Protein AF-A0A2E4N4W6-F1 (afdb_monomer_lite)

Secondary structure (DSSP, 8-state):
--SEEEEE-SSSEEEEEETTTTEEEEEEHHHHHHHHHHHHS-HHHHHHHHHTTS-HHHHHHHHHHHHHHHSPP---------PPPPP-SEEEEEEETTEEEEEEE-TTS--HHHHHHTGGGB-S---STTEEEEEEETTEEEEEETTEEEEEEEGGGHHHHHHHHHHHHHHHHHT--GGGEEEEESSEEEEETTEEEEEE-STTSSHHHHHHHHHHTTPEEEESS-EEEETTSEEEP--PPEEEEGGG-GGGTT---TTEEEEEEEETTEEEEEEEETT------EEE--EEEEEEE-TTPPPEEEE--HHHHHHHHHHHSEE--SHHHHHHHHHHHHH-EEEEEEESSHHHHHHHHHH-

Radius of gyration: 22.46 Å; chains: 1; bounding box: 48×57×62 Å

Foldseek 3Di:
DVQKDWDDLDDFWIWIAGQQQLDTDIDGPVVVVLLVCVVPDDPVVSLVVQVVPDPPVVSVVSVVVSVVVNDHDPDPPDPFDQDDADDAPDKWWFDFPHDIEIEGEDPVADPVVVCLQGVVRTDPDYDLQFYWYWYDDPQWIWIDTSSTGDDIDHNVVVVVVSVVSLLVVLCVQQVHDSLQWFWWWFFWWWADPQAIETEDADVLQCRLVLVLLVVVVVIATQDHRTFTQGLQQWTWRDQTFRKDAPVRCQQVPPPDLVQWDWDWDQDPVGIIITTGGNPHDRDTDIGHHQEYEHGGEDAPDDKDKDFDDLVVVVVRGVVSIGGNSDPSSNVSVVVSSNSHTYMYIYDHHSPVVVVVVVVD

Sequence (360 aa):
NKDLIFEKIDNINYLIYIKKSEKILIVSKSNLSIIKNYFSKTKDEFEQFLKKKFKLSETVAILGELSQLAKKEKAKSIKTKSVKTPKFSNNFSFKIENCLYTIFHDDSINMNDIFGQLNHLYTNKKSKDQSFKVFTKNNKIYLCFNEEYVGSWEKNNVHFLKGKIISLIINKYHNVREKKWSAFLHGSIVHKSNKSFLIIGNSGSGKTSLATLLVKNGFKLICDDTAPLNNQGFFGHFPNALSIKKAQTGILENYSLNNFYQFNTKTYKGEITYLYPKKNEIFKKFYYCRHIFRVKYNKNSSFRISKSKKYEVLQELINDSFLVRNNESVKSFIEWVKKGEFYDIIYSNEKDVLDFIKKI

pLDDT: mean 90.98, std 8.49, range [39.28, 98.56]

Structure (mmCIF, N/CA/C/O backbone):
data_AF-A0A2E4N4W6-F1
#
_entry.id   AF-A0A2E4N4W6-F1
#
loop_
_atom_site.group_PDB
_atom_site.id
_atom_site.type_symbol
_atom_site.label_atom_id
_atom_site.label_alt_id
_atom_site.label_comp_id
_atom_site.label_asym_id
_atom_site.label_entity_id
_atom_site.label_seq_id
_atom_site.pdbx_PDB_ins_code
_atom_site.Cartn_x
_atom_site.Cartn_y
_atom_site.Cartn_z
_atom_site.occupancy
_atom_site.B_iso_or_equiv
_atom_site.auth_seq_id
_atom_site.auth_comp_id
_atom_site.auth_asym_id
_atom_site.auth_atom_id
_atom_site.pdbx_PDB_model_num
ATOM 1 N N . ASN A 1 1 ? -23.668 2.330 14.248 1.00 65.62 1 ASN A N 1
ATOM 2 C CA . ASN A 1 1 ? -23.861 3.125 15.485 1.00 65.62 1 ASN A CA 1
ATOM 3 C C . ASN A 1 1 ? -23.270 4.521 15.249 1.00 65.62 1 ASN A C 1
ATOM 5 O O . ASN A 1 1 ? -22.470 4.665 14.324 1.00 65.62 1 ASN A O 1
ATOM 9 N N . LYS A 1 2 ? -23.646 5.547 16.023 1.00 83.81 2 LYS A N 1
ATOM 10 C CA . LYS A 1 2 ? -23.061 6.894 15.934 1.00 83.81 2 LYS A CA 1
ATOM 11 C C . LYS A 1 2 ? -21.539 6.853 16.092 1.00 83.81 2 LYS A C 1
ATOM 13 O O . LYS A 1 2 ? -20.867 7.470 15.274 1.00 83.81 2 LYS A O 1
ATOM 18 N N . ASP A 1 3 ? -21.015 6.005 16.975 1.00 89.69 3 ASP A N 1
ATOM 19 C CA . ASP A 1 3 ? -19.579 5.958 17.316 1.00 89.69 3 ASP A CA 1
ATOM 20 C C . ASP A 1 3 ? -18.770 4.854 16.625 1.00 89.69 3 ASP A C 1
ATOM 22 O O . ASP A 1 3 ? -17.539 4.899 16.608 1.00 89.69 3 ASP A O 1
ATOM 26 N N . LEU A 1 4 ? -19.452 3.871 16.028 1.00 93.81 4 LEU A N 1
ATOM 27 C CA . LEU A 1 4 ? -18.836 2.669 15.462 1.00 93.81 4 LEU A CA 1
ATOM 28 C C . LEU A 1 4 ? -19.326 2.393 14.041 1.00 93.81 4 LEU A C 1
ATOM 30 O O . LEU A 1 4 ? -20.537 2.385 13.780 1.00 93.81 4 LEU A O 1
ATOM 34 N N . ILE A 1 5 ? -18.377 2.073 13.164 1.00 94.44 5 ILE A N 1
ATOM 35 C CA . ILE A 1 5 ? -18.606 1.334 11.919 1.00 94.44 5 ILE A CA 1
ATOM 36 C C . ILE A 1 5 ? -18.071 -0.076 12.161 1.00 94.44 5 ILE A C 1
ATOM 38 O O . ILE A 1 5 ? -16.993 -0.228 12.725 1.00 94.44 5 ILE A O 1
ATOM 42 N N . PHE A 1 6 ? -18.819 -1.109 11.802 1.00 93.25 6 PHE A N 1
ATOM 43 C CA . PHE A 1 6 ? -18.358 -2.485 11.943 1.00 93.25 6 PHE A CA 1
ATOM 44 C C . PHE A 1 6 ? -18.988 -3.353 10.869 1.00 93.25 6 PHE A C 1
ATOM 46 O O . PHE A 1 6 ? -20.124 -3.099 10.478 1.00 93.25 6 PHE A O 1
ATOM 53 N N . GLU A 1 7 ? -18.266 -4.383 10.453 1.00 93.12 7 GLU A N 1
ATOM 54 C CA . GLU A 1 7 ? -18.719 -5.335 9.449 1.00 93.12 7 GLU A CA 1
ATOM 55 C C . GLU A 1 7 ? -18.184 -6.731 9.760 1.00 93.12 7 GLU A C 1
ATOM 57 O O . GLU A 1 7 ? -17.056 -6.888 10.233 1.00 93.12 7 GLU A O 1
ATOM 62 N N . LYS A 1 8 ? -19.002 -7.752 9.498 1.00 92.88 8 LYS A N 1
ATOM 63 C CA . LYS A 1 8 ? -18.591 -9.151 9.619 1.00 92.88 8 LYS A CA 1
ATOM 64 C C . LYS A 1 8 ? -17.617 -9.494 8.487 1.00 92.88 8 LYS A C 1
ATOM 66 O O . LYS A 1 8 ? -17.954 -9.302 7.323 1.00 92.88 8 LYS A O 1
ATOM 71 N N . ILE A 1 9 ? -16.435 -10.015 8.818 1.00 88.75 9 ILE A N 1
ATOM 72 C CA . ILE A 1 9 ? -15.427 -10.413 7.815 1.00 88.75 9 ILE A CA 1
ATOM 73 C C . ILE A 1 9 ? -15.348 -11.929 7.615 1.00 88.75 9 ILE A C 1
ATOM 75 O O . ILE A 1 9 ? -15.011 -12.381 6.524 1.00 88.75 9 ILE A O 1
ATOM 79 N N . ASP A 1 10 ? -15.688 -12.712 8.638 1.00 84.69 10 ASP A N 1
ATOM 80 C CA . ASP A 1 10 ? -15.829 -14.169 8.584 1.00 84.69 10 ASP A CA 1
ATOM 81 C C . ASP A 1 10 ? -16.806 -14.646 9.680 1.00 84.69 10 ASP A C 1
ATOM 83 O O . ASP A 1 10 ? -17.520 -13.839 10.276 1.00 84.69 10 ASP A O 1
ATOM 87 N N . ASN A 1 11 ? -16.889 -15.955 9.938 1.00 83.56 11 ASN A N 1
ATOM 88 C CA . ASN A 1 11 ? -17.855 -16.531 10.878 1.00 83.56 11 ASN A CA 1
ATOM 89 C C . ASN A 1 11 ? -17.777 -15.962 12.301 1.00 83.56 11 ASN A C 1
ATOM 91 O O . ASN A 1 11 ? -18.820 -15.848 12.950 1.00 83.56 11 ASN A O 1
ATOM 95 N N . ILE A 1 12 ? -16.585 -15.592 12.771 1.00 89.31 12 ILE A N 1
ATOM 96 C CA . ILE A 1 12 ? -16.345 -15.222 14.172 1.00 89.31 12 ILE A CA 1
ATOM 97 C C . ILE A 1 12 ? -15.742 -13.825 14.338 1.00 89.31 12 ILE A C 1
ATOM 99 O O . ILE A 1 12 ? -15.824 -13.279 15.439 1.00 89.31 12 ILE A O 1
ATOM 103 N N . ASN A 1 13 ? -15.197 -13.230 13.274 1.00 93.50 13 ASN A N 1
ATOM 104 C CA . ASN A 1 13 ? -14.471 -11.966 13.317 1.00 93.50 13 ASN A CA 1
ATOM 105 C C . ASN A 1 13 ? -15.215 -10.814 12.629 1.00 93.50 13 ASN A C 1
ATOM 107 O O . ASN A 1 13 ? -15.913 -10.971 11.621 1.00 93.50 13 ASN A O 1
ATOM 111 N N . TYR A 1 14 ? -14.994 -9.617 13.165 1.00 94.62 14 TYR A N 1
ATOM 112 C CA . TYR A 1 14 ? -15.537 -8.353 12.693 1.00 94.62 14 TYR A CA 1
ATOM 113 C C . TYR A 1 14 ? -14.422 -7.331 12.524 1.00 94.62 14 TYR A C 1
ATOM 115 O O . TYR A 1 14 ? -13.603 -7.147 13.423 1.00 94.62 14 TYR A O 1
ATOM 123 N N . LEU A 1 15 ? -14.438 -6.621 11.401 1.00 94.31 15 LEU A N 1
ATOM 124 C CA . LEU A 1 15 ? -13.645 -5.415 11.207 1.00 94.31 15 LEU A CA 1
ATOM 125 C C . LEU A 1 15 ? -14.419 -4.246 11.808 1.00 94.31 15 LEU A C 1
ATOM 127 O O . LEU A 1 15 ? -15.573 -4.016 11.448 1.00 94.31 15 LEU A O 1
ATOM 131 N N . ILE A 1 16 ? -13.804 -3.523 12.735 1.00 94.50 16 ILE A N 1
ATOM 132 C CA . ILE A 1 16 ? -14.417 -2.400 13.440 1.00 94.50 16 ILE A CA 1
ATOM 133 C C . ILE A 1 16 ? -13.600 -1.135 13.231 1.00 94.50 16 ILE A C 1
ATOM 135 O O . ILE A 1 16 ? -12.376 -1.174 13.159 1.00 94.50 16 ILE A O 1
ATOM 139 N N . TYR A 1 17 ? -14.287 -0.003 13.190 1.00 95.12 17 TYR A N 1
ATOM 140 C CA . TYR A 1 17 ? -13.705 1.325 13.214 1.00 95.12 17 TYR A CA 1
ATOM 141 C C . TYR A 1 17 ? -14.385 2.164 14.287 1.00 95.12 17 TYR A C 1
ATOM 143 O O . TYR A 1 17 ? -15.607 2.359 14.278 1.00 95.12 17 TYR A O 1
ATOM 151 N N . ILE A 1 18 ? -13.565 2.657 15.208 1.00 94.25 18 ILE A N 1
ATOM 152 C CA . ILE A 1 18 ? -13.979 3.501 16.320 1.00 94.25 18 ILE A CA 1
ATOM 153 C C . ILE A 1 18 ? -13.766 4.945 15.896 1.00 94.25 18 ILE A C 1
ATOM 155 O O . ILE A 1 18 ? -12.632 5.407 15.792 1.00 94.25 18 ILE A O 1
ATOM 159 N N . LYS A 1 19 ? -14.856 5.678 15.664 1.00 92.56 19 LYS A N 1
ATOM 160 C CA . LYS A 1 19 ? -14.782 7.025 15.079 1.00 92.56 19 LYS A CA 1
ATOM 161 C C . LYS A 1 19 ? -14.046 8.019 15.972 1.00 92.56 19 LYS A C 1
ATOM 163 O O . LYS A 1 19 ? -13.313 8.861 15.472 1.00 92.56 19 LYS A O 1
ATOM 168 N N . LYS A 1 20 ? -14.229 7.915 17.294 1.00 89.94 20 LYS A N 1
ATOM 169 C CA . LYS A 1 20 ? -13.635 8.843 18.269 1.00 89.94 20 LYS A CA 1
ATOM 170 C C . LYS A 1 20 ? -12.106 8.776 18.289 1.00 89.94 20 LYS A C 1
ATOM 172 O O . LYS A 1 20 ? -11.456 9.816 18.338 1.00 89.94 20 LYS A O 1
ATOM 177 N N . SER A 1 21 ? -11.550 7.566 18.269 1.00 91.19 21 SER A N 1
ATOM 178 C CA . SER A 1 21 ? -10.103 7.330 18.321 1.00 91.19 21 SER A CA 1
ATOM 179 C C . SER A 1 21 ? -9.472 7.062 16.960 1.00 91.19 21 SER A C 1
ATOM 181 O O . SER A 1 21 ? -8.258 6.922 16.883 1.00 91.19 21 SER A O 1
ATOM 183 N N . GLU A 1 22 ? -10.277 6.987 15.899 1.00 92.06 22 GLU A N 1
ATOM 184 C CA . GLU A 1 22 ? -9.847 6.723 14.523 1.00 92.06 22 GLU A CA 1
ATOM 185 C C . GLU A 1 22 ? -9.136 5.357 14.342 1.00 92.06 22 GLU A C 1
ATOM 187 O O . GLU A 1 22 ? -8.487 5.079 13.327 1.00 92.06 22 GLU A O 1
ATOM 192 N N . LYS A 1 23 ? -9.316 4.447 15.308 1.00 91.00 23 LYS A N 1
ATOM 193 C CA . LYS A 1 23 ? -8.720 3.106 15.316 1.00 91.00 23 LYS A CA 1
ATOM 194 C C . LYS A 1 23 ? -9.554 2.127 14.498 1.00 91.00 23 LYS A C 1
ATOM 196 O O . LYS A 1 23 ? -10.781 2.137 14.560 1.00 91.00 23 LYS A O 1
ATOM 201 N N . ILE A 1 24 ? -8.863 1.264 13.759 1.00 92.19 24 ILE A N 1
ATOM 202 C CA . ILE A 1 24 ? -9.434 0.132 13.022 1.00 92.19 24 ILE A CA 1
ATOM 203 C C . ILE A 1 24 ? -8.877 -1.119 13.679 1.00 92.19 24 ILE A C 1
ATOM 205 O O . ILE A 1 24 ? -7.669 -1.191 13.890 1.00 92.19 24 ILE A O 1
ATOM 209 N N . LEU A 1 25 ? -9.746 -2.063 14.012 1.00 92.12 25 LEU A N 1
ATOM 210 C CA . LEU A 1 25 ? -9.380 -3.309 14.672 1.00 92.12 25 LEU A CA 1
ATOM 211 C C . LEU A 1 25 ? -10.135 -4.472 14.048 1.00 92.12 25 LEU A C 1
ATOM 213 O O . LEU A 1 25 ? -11.218 -4.292 13.493 1.00 92.12 25 LEU A O 1
ATOM 217 N N . ILE A 1 26 ? -9.604 -5.671 14.235 1.00 93.25 26 ILE A N 1
ATOM 218 C CA . ILE A 1 26 ? -10.341 -6.903 13.993 1.00 93.25 26 ILE A CA 1
ATOM 219 C C . ILE A 1 26 ? -10.608 -7.556 15.343 1.00 93.25 26 ILE A C 1
ATOM 221 O O . ILE A 1 26 ? -9.684 -7.760 16.127 1.00 93.25 26 ILE A O 1
ATOM 225 N N . VAL A 1 27 ? -11.872 -7.847 15.629 1.00 93.75 27 VAL A N 1
ATOM 226 C CA . VAL A 1 27 ? -12.309 -8.374 16.926 1.00 93.75 27 VAL A CA 1
ATOM 227 C C . VAL A 1 27 ? -13.254 -9.553 16.744 1.00 93.75 27 VAL A C 1
ATOM 229 O O . VAL A 1 27 ? -13.977 -9.634 15.752 1.00 93.75 27 VAL A O 1
ATOM 232 N N . SER A 1 28 ? -13.294 -10.451 17.724 1.00 93.69 28 SER A N 1
ATOM 233 C CA . SER A 1 28 ? -14.277 -11.532 17.763 1.00 93.69 28 SER A CA 1
ATOM 234 C C . SER A 1 28 ? -15.702 -11.002 17.986 1.00 93.69 28 SER A C 1
ATOM 236 O O . SER A 1 28 ? -15.912 -9.881 18.462 1.00 93.69 28 SER A O 1
ATOM 238 N N . LYS A 1 29 ? -16.713 -11.837 17.717 1.00 93.06 29 LYS A N 1
ATOM 239 C CA . LYS A 1 29 ? -18.126 -11.541 18.019 1.00 93.06 29 LYS A CA 1
ATOM 240 C C . LYS A 1 29 ? -18.352 -11.182 19.496 1.00 93.06 29 LYS A C 1
ATOM 242 O O . LYS A 1 29 ? -19.132 -10.273 19.786 1.00 93.06 29 LYS A O 1
ATOM 247 N N . SER A 1 30 ? -17.675 -11.869 20.423 1.00 91.38 30 SER A N 1
ATOM 248 C CA . SER A 1 30 ? -17.769 -11.592 21.864 1.00 91.38 30 SER A CA 1
ATOM 249 C C . SER A 1 30 ? -17.210 -10.209 22.203 1.00 91.38 30 SER A C 1
ATOM 251 O O . SER A 1 30 ? -17.903 -9.410 22.836 1.00 91.38 30 SER A O 1
ATOM 253 N N . ASN A 1 31 ? -16.025 -9.874 21.691 1.00 93.75 31 ASN A N 1
ATOM 254 C CA . ASN A 1 31 ? -15.392 -8.574 21.916 1.00 93.75 31 ASN A CA 1
ATOM 255 C C . ASN A 1 31 ? -16.185 -7.433 21.266 1.00 93.75 31 ASN A C 1
ATOM 257 O O . ASN A 1 31 ? -16.356 -6.379 21.877 1.00 93.75 31 ASN A O 1
ATOM 261 N N . LEU A 1 32 ? -16.765 -7.649 20.079 1.00 94.25 32 LEU A N 1
ATOM 262 C CA . LEU A 1 32 ? -17.669 -6.677 19.459 1.00 94.25 32 LEU A CA 1
ATOM 263 C C . LEU A 1 32 ? -18.872 -6.370 20.360 1.00 94.25 32 LEU A C 1
ATOM 265 O O . LEU A 1 32 ? -19.269 -5.210 20.460 1.00 94.25 32 LEU A O 1
ATOM 269 N N . SER A 1 33 ? -19.459 -7.379 21.014 1.00 92.50 33 SER A N 1
ATOM 270 C CA . SER A 1 33 ? -20.572 -7.158 21.945 1.00 92.50 33 SER A CA 1
ATOM 271 C C . SER A 1 33 ? -20.155 -6.251 23.100 1.00 92.50 33 SER A C 1
ATOM 273 O O . SER A 1 33 ? -20.911 -5.350 23.459 1.00 92.50 33 SER A O 1
ATOM 275 N N . ILE A 1 34 ? -18.972 -6.468 23.675 1.00 94.38 34 ILE A N 1
ATOM 276 C CA . ILE A 1 34 ? -18.454 -5.654 24.781 1.00 94.38 34 ILE A CA 1
ATOM 277 C C . ILE A 1 34 ? -18.229 -4.212 24.309 1.00 94.38 34 ILE A C 1
ATOM 279 O O . ILE A 1 34 ? -18.770 -3.282 24.902 1.00 94.38 34 ILE A O 1
ATOM 283 N N . ILE A 1 35 ? -17.530 -4.032 23.185 1.00 94.56 35 ILE A N 1
ATOM 284 C CA . ILE A 1 35 ? -17.239 -2.714 22.602 1.00 94.56 35 ILE A CA 1
ATOM 285 C C . ILE A 1 35 ? -18.535 -1.968 22.261 1.00 94.56 35 ILE A C 1
ATOM 287 O O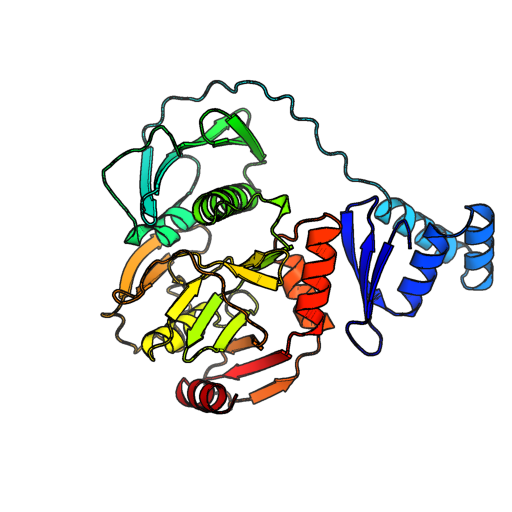 . ILE A 1 35 ? -18.673 -0.790 22.574 1.00 94.56 35 ILE A O 1
ATOM 291 N N . LYS A 1 36 ? -19.525 -2.641 21.663 1.00 93.62 36 LYS A N 1
ATOM 292 C CA . LYS A 1 36 ? -20.830 -2.032 21.369 1.00 93.62 36 LYS A CA 1
ATOM 293 C C . LYS A 1 36 ? -21.503 -1.485 22.621 1.00 93.62 36 LYS A C 1
ATOM 295 O O . LYS A 1 36 ? -21.978 -0.358 22.576 1.00 93.62 36 LYS A O 1
ATOM 300 N N . ASN A 1 37 ? -21.521 -2.273 23.698 1.00 93.00 37 ASN A N 1
ATOM 301 C CA . ASN A 1 37 ? -22.126 -1.870 24.964 1.00 93.00 37 ASN A CA 1
ATOM 302 C C . ASN A 1 37 ? -21.377 -0.683 25.586 1.00 93.00 37 ASN A C 1
ATOM 304 O O . ASN A 1 37 ? -22.030 0.238 26.059 1.00 93.00 37 ASN A O 1
ATOM 308 N N . TYR A 1 38 ? -20.042 -0.661 25.509 1.00 93.56 38 TYR A N 1
ATOM 309 C CA . TYR A 1 38 ? -19.229 0.459 25.999 1.00 93.56 38 TYR A CA 1
ATOM 310 C C . TYR A 1 38 ? -19.593 1.793 25.335 1.00 93.56 38 TYR A C 1
ATOM 312 O O . TYR A 1 38 ? -19.642 2.822 25.995 1.00 93.56 38 TYR A O 1
ATOM 320 N N . PHE A 1 39 ? -19.872 1.780 24.028 1.00 91.31 39 PHE A N 1
ATOM 321 C CA . PHE A 1 39 ? -20.239 2.989 23.281 1.00 91.31 39 PHE A CA 1
ATOM 322 C C . PHE A 1 39 ? -21.743 3.303 23.286 1.00 91.31 39 PHE A C 1
ATOM 324 O O . PHE A 1 39 ? -22.128 4.343 22.761 1.00 91.31 39 PHE A O 1
ATOM 331 N N . SER A 1 40 ? -22.608 2.422 23.802 1.00 90.94 40 SER A N 1
ATOM 332 C CA . SER A 1 40 ? -24.067 2.624 23.775 1.00 90.94 40 SER A CA 1
ATOM 333 C C . SER A 1 40 ? -24.709 2.844 25.142 1.00 90.94 40 SER A C 1
ATOM 335 O O . SER A 1 40 ? -25.846 3.298 25.180 1.00 90.94 40 SER A O 1
ATOM 337 N N . LYS A 1 41 ? -24.037 2.466 26.233 1.00 91.25 41 LYS A N 1
ATOM 338 C CA . LYS A 1 41 ? -24.556 2.533 27.606 1.00 91.25 41 LYS A CA 1
ATOM 339 C C . LYS A 1 41 ? -23.923 3.670 28.395 1.00 91.25 41 LYS A C 1
ATOM 341 O O . LYS A 1 41 ? -22.848 4.155 28.037 1.00 91.25 41 LYS A O 1
ATOM 346 N N . THR A 1 42 ? -24.560 4.051 29.499 1.00 91.00 42 THR A N 1
ATOM 347 C CA . THR A 1 42 ? -23.902 4.889 30.508 1.00 91.00 42 THR A CA 1
ATOM 348 C C . THR A 1 42 ? -22.764 4.117 31.186 1.00 91.00 42 THR A C 1
ATOM 350 O O . THR A 1 42 ? -22.666 2.890 31.080 1.00 91.00 42 THR A O 1
ATOM 353 N N . LYS A 1 43 ? -21.877 4.835 31.886 1.00 88.19 43 LYS A N 1
ATOM 354 C CA . LYS A 1 43 ? -20.753 4.216 32.601 1.00 88.19 43 LYS A CA 1
ATOM 355 C C . LYS A 1 43 ? -21.247 3.173 33.612 1.00 88.19 43 LYS A C 1
ATOM 357 O O . LYS A 1 43 ? -20.774 2.041 33.580 1.00 88.19 43 LYS A O 1
ATOM 362 N N . ASP A 1 44 ? -22.247 3.521 34.418 1.00 90.00 44 ASP A N 1
ATOM 363 C CA . ASP A 1 44 ? -22.774 2.647 35.471 1.00 90.00 44 ASP A CA 1
ATOM 364 C C . ASP A 1 44 ? -23.482 1.414 34.892 1.00 90.00 44 ASP A C 1
ATOM 366 O O . ASP A 1 44 ? -23.237 0.286 35.323 1.00 90.00 44 ASP A O 1
ATOM 370 N N . GLU A 1 45 ? -24.299 1.593 33.849 1.00 93.38 45 GLU A N 1
ATOM 371 C CA . GLU A 1 45 ? -24.948 0.485 33.135 1.00 93.38 45 GLU A CA 1
ATOM 372 C C . GLU A 1 45 ? -23.932 -0.472 32.501 1.00 93.38 45 GLU A C 1
ATOM 374 O O . GLU A 1 45 ? -24.136 -1.693 32.466 1.00 93.38 45 GLU A O 1
ATOM 379 N N . PHE A 1 46 ? -22.842 0.071 31.955 1.00 93.25 46 PHE A N 1
ATOM 380 C CA . PHE A 1 46 ? -21.784 -0.730 31.360 1.00 93.25 46 PHE A CA 1
ATOM 381 C C . PHE A 1 46 ? -20.986 -1.496 32.421 1.00 93.25 46 PHE A C 1
ATOM 383 O O . PHE A 1 46 ? -20.721 -2.686 32.240 1.00 93.25 46 PHE A O 1
ATOM 390 N N . GLU A 1 47 ? -20.662 -0.863 33.550 1.00 90.56 47 GLU A N 1
ATOM 391 C CA . GLU A 1 47 ? -20.010 -1.526 34.681 1.00 90.56 47 GLU A CA 1
ATOM 392 C C . GLU A 1 47 ? -20.870 -2.663 35.244 1.00 90.56 47 GLU A C 1
ATOM 394 O O . GLU A 1 47 ? -20.367 -3.768 35.452 1.00 90.56 47 GLU A O 1
ATOM 399 N N . GLN A 1 48 ? -22.177 -2.445 35.422 1.00 92.06 48 GLN A N 1
ATOM 400 C CA . GLN A 1 48 ? -23.105 -3.506 35.828 1.00 92.06 48 GLN A CA 1
ATOM 401 C C . GLN A 1 48 ? -23.169 -4.642 34.797 1.00 92.06 48 GLN A C 1
ATOM 403 O O . GLN A 1 48 ? -23.216 -5.817 35.165 1.00 92.06 48 GLN A O 1
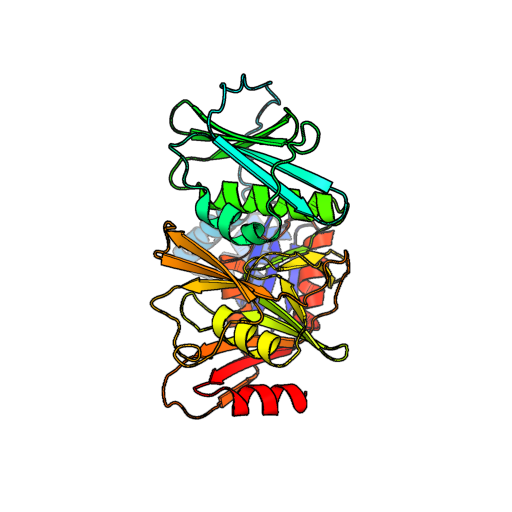ATOM 408 N N . PHE A 1 49 ? -23.151 -4.317 33.500 1.00 92.69 49 PHE A N 1
ATOM 409 C CA . PHE A 1 49 ? -23.100 -5.316 32.432 1.00 92.69 49 PHE A CA 1
ATOM 410 C C . PHE A 1 49 ? -21.830 -6.177 32.492 1.00 92.69 49 PHE A C 1
ATOM 412 O O . PHE A 1 49 ? -21.922 -7.387 32.286 1.00 92.69 49 PHE A O 1
ATOM 419 N N . LEU A 1 50 ? -20.668 -5.581 32.781 1.00 93.31 50 LEU A N 1
ATOM 420 C CA . LEU A 1 50 ? -19.412 -6.320 32.923 1.00 93.31 50 LEU A CA 1
ATOM 421 C C . LEU A 1 50 ? -19.393 -7.186 34.184 1.00 93.31 50 LEU A C 1
ATOM 423 O O . LEU A 1 50 ? -19.072 -8.367 34.082 1.00 93.31 50 LEU A O 1
ATOM 427 N N . LYS A 1 51 ? -19.827 -6.651 35.334 1.00 92.00 51 LYS A N 1
ATOM 428 C CA . LYS A 1 51 ? -19.886 -7.386 36.613 1.00 92.00 51 LYS A CA 1
ATOM 429 C C . LYS A 1 51 ? -20.747 -8.653 36.544 1.00 92.00 51 LYS A C 1
ATOM 431 O O . LYS A 1 51 ? -20.474 -9.618 37.243 1.00 92.00 51 LYS A O 1
ATOM 436 N N . LYS A 1 52 ? -21.771 -8.676 35.681 1.00 92.56 52 LYS A N 1
ATOM 437 C CA . LYS A 1 52 ? -22.605 -9.869 35.432 1.00 92.56 52 LYS A CA 1
ATOM 438 C C . LYS A 1 52 ? -21.896 -10.968 34.628 1.00 92.56 52 LYS A C 1
ATOM 440 O O . LYS A 1 52 ? -22.392 -12.088 34.587 1.00 92.56 52 LYS A O 1
ATOM 445 N N . LYS A 1 53 ? -20.803 -10.649 33.930 1.00 91.62 53 LYS A N 1
ATOM 446 C CA . LYS A 1 53 ? -20.115 -11.556 32.994 1.00 91.62 53 LYS A CA 1
ATOM 447 C C . LYS A 1 53 ? -18.682 -11.901 33.391 1.00 91.62 53 LYS A C 1
ATOM 449 O O . LYS A 1 53 ? -18.178 -12.915 32.925 1.00 91.62 53 LYS A O 1
ATOM 454 N N . PHE A 1 54 ? -18.038 -11.060 34.192 1.00 92.94 54 PHE A N 1
ATOM 455 C CA . PHE A 1 54 ? -16.614 -11.132 34.497 1.00 92.94 54 PHE A CA 1
ATOM 456 C C . PHE A 1 54 ? -16.363 -10.884 35.982 1.00 92.94 54 PHE A C 1
ATOM 458 O O . PHE A 1 54 ? -17.143 -10.208 36.657 1.00 92.94 54 PHE A O 1
ATOM 465 N N . LYS A 1 55 ? -15.233 -11.386 36.485 1.00 92.62 55 LYS A N 1
ATOM 466 C CA . LYS A 1 55 ? -14.762 -11.088 37.842 1.00 92.62 55 LYS A CA 1
ATOM 467 C C . LYS A 1 55 ? -14.402 -9.603 37.967 1.00 92.62 55 LYS A C 1
ATOM 469 O O . LYS A 1 55 ? -14.222 -8.892 36.975 1.00 92.62 55 LYS A O 1
ATOM 474 N N . LEU A 1 56 ? -14.269 -9.119 39.204 1.00 87.38 56 LEU A N 1
ATOM 475 C CA . LEU A 1 56 ? -13.958 -7.710 39.468 1.00 87.38 56 LEU A CA 1
ATOM 476 C C . LEU A 1 56 ? -12.631 -7.273 38.823 1.00 87.38 56 LEU A C 1
ATOM 478 O O . LEU A 1 56 ? -12.588 -6.231 38.173 1.00 87.38 56 LEU A O 1
ATOM 482 N N . SER A 1 57 ? -11.574 -8.081 38.948 1.00 88.56 57 SER A N 1
ATOM 483 C CA . SER A 1 57 ? -10.259 -7.793 38.356 1.00 88.56 57 SER A CA 1
ATOM 484 C C . SER A 1 57 ? -10.316 -7.682 36.827 1.00 88.56 57 SER A C 1
ATOM 486 O O . SER A 1 57 ? -9.792 -6.732 36.251 1.00 88.56 57 SER A O 1
ATOM 488 N N . GLU A 1 58 ? -11.017 -8.608 36.173 1.00 89.81 58 GLU A N 1
ATOM 489 C CA . GLU A 1 58 ? -11.238 -8.613 34.722 1.00 89.81 58 GLU A CA 1
ATOM 490 C C . GLU A 1 58 ? -12.064 -7.401 34.274 1.00 89.81 58 GLU A C 1
ATOM 492 O O . GLU A 1 58 ? -11.741 -6.758 33.279 1.00 89.81 58 GLU A O 1
ATOM 497 N N . THR A 1 59 ? -13.099 -7.041 35.037 1.00 89.31 59 THR A N 1
ATOM 498 C CA . THR A 1 59 ? -13.931 -5.859 34.770 1.00 89.31 59 THR A CA 1
ATOM 499 C C . THR A 1 59 ? -13.090 -4.583 34.759 1.00 89.31 59 THR A C 1
ATOM 501 O O . THR A 1 59 ? -13.202 -3.780 33.830 1.00 89.31 59 THR A O 1
ATOM 504 N N . VAL A 1 60 ? -12.219 -4.408 35.759 1.00 89.00 60 VAL A N 1
ATOM 505 C CA . VAL A 1 60 ? -11.312 -3.253 35.848 1.00 89.00 60 VAL A CA 1
ATOM 506 C C . VAL A 1 60 ? -10.341 -3.227 34.665 1.00 89.00 60 VAL A C 1
ATOM 508 O O . VAL A 1 60 ? -10.174 -2.176 34.043 1.00 89.00 60 VAL A O 1
ATOM 511 N N . ALA A 1 61 ? -9.754 -4.373 34.306 1.00 90.88 61 ALA A N 1
ATOM 512 C CA . ALA A 1 61 ? -8.848 -4.479 33.163 1.00 90.88 61 ALA A CA 1
ATOM 513 C C . ALA A 1 61 ? -9.540 -4.103 31.839 1.00 90.88 61 ALA A C 1
ATOM 515 O O . ALA A 1 61 ? -9.053 -3.236 31.111 1.00 90.88 61 ALA A O 1
ATOM 516 N N . ILE A 1 62 ? -10.723 -4.669 31.570 1.00 91.69 62 ILE A N 1
ATOM 517 C CA . ILE A 1 62 ? -11.513 -4.396 30.358 1.00 91.69 62 ILE A CA 1
ATOM 518 C C . ILE A 1 62 ? -11.874 -2.906 30.258 1.00 91.69 62 ILE A C 1
ATOM 520 O O . ILE A 1 62 ? -11.758 -2.307 29.187 1.00 91.69 62 ILE A O 1
ATOM 524 N N . LEU A 1 63 ? -12.295 -2.276 31.361 1.00 90.50 63 LEU A N 1
ATOM 525 C CA . LEU A 1 63 ? -12.587 -0.837 31.390 1.00 90.50 63 LEU A CA 1
ATOM 526 C C . LEU A 1 63 ? -11.346 0.000 31.067 1.00 90.50 63 LEU A C 1
ATOM 528 O O . LEU A 1 63 ? -11.434 0.952 30.284 1.00 90.50 63 LEU A O 1
ATOM 532 N N . GLY A 1 64 ? -10.200 -0.367 31.645 1.00 90.00 64 GLY A N 1
ATOM 533 C CA . GLY A 1 64 ? -8.911 0.262 31.375 1.00 90.00 64 GLY A CA 1
ATOM 534 C C . GLY A 1 64 ? -8.568 0.228 29.886 1.00 90.00 64 GLY A C 1
ATOM 535 O O . GLY A 1 64 ? -8.382 1.286 29.274 1.00 90.00 64 GLY A O 1
ATOM 536 N N . GLU A 1 65 ? -8.589 -0.960 29.284 1.00 91.88 65 GLU A N 1
ATOM 537 C CA . GLU A 1 65 ? -8.299 -1.163 27.862 1.00 91.88 65 GLU A CA 1
ATOM 538 C C . GLU A 1 65 ? -9.256 -0.388 26.954 1.00 91.88 65 GLU A C 1
ATOM 540 O O . GLU A 1 65 ? -8.811 0.352 26.074 1.00 91.88 65 GLU A O 1
ATOM 545 N N . LEU A 1 66 ? -10.571 -0.485 27.181 1.00 92.31 66 LEU A N 1
ATOM 546 C CA . LEU A 1 66 ? -11.576 0.209 26.367 1.00 92.31 66 LEU A CA 1
ATOM 547 C C . LEU A 1 66 ? -11.452 1.728 26.473 1.00 92.31 66 LEU A C 1
ATOM 549 O O . LEU A 1 66 ? -11.586 2.428 25.466 1.00 92.31 66 LEU A O 1
ATOM 553 N N . SER A 1 67 ? -11.130 2.246 27.661 1.00 89.50 67 SER A N 1
ATOM 554 C CA . SER A 1 67 ? -10.879 3.676 27.848 1.00 89.50 67 SER A CA 1
ATOM 555 C C . SER A 1 67 ? -9.675 4.147 27.026 1.00 89.50 67 SER A C 1
ATOM 557 O O . SER A 1 67 ? -9.737 5.193 26.379 1.00 89.50 67 SER A O 1
ATOM 559 N N . GLN A 1 68 ? -8.598 3.358 26.976 1.00 89.56 68 GLN A N 1
ATOM 560 C CA . GLN A 1 68 ? -7.421 3.642 26.157 1.00 89.56 68 GLN A CA 1
ATOM 561 C C . GLN A 1 68 ? -7.723 3.501 24.660 1.00 89.56 68 GLN A C 1
ATOM 563 O O . GLN A 1 68 ? -7.221 4.266 23.830 1.00 89.56 68 GLN A O 1
ATOM 568 N N . LEU A 1 69 ? -8.585 2.555 24.302 1.00 89.31 69 LEU A N 1
ATOM 569 C CA . LEU A 1 69 ? -9.063 2.358 22.943 1.00 89.31 69 LEU A CA 1
ATOM 570 C C . LEU A 1 69 ? -9.922 3.528 22.453 1.00 89.31 69 LEU A C 1
ATOM 572 O O . LEU A 1 69 ? -9.806 3.916 21.292 1.00 89.31 69 LEU A O 1
ATOM 576 N N . ALA A 1 70 ? -10.729 4.125 23.328 1.00 88.19 70 ALA A N 1
ATOM 577 C CA . ALA A 1 70 ? -11.598 5.258 23.020 1.00 88.19 70 ALA A CA 1
ATOM 578 C C . ALA A 1 70 ? -10.897 6.628 23.083 1.00 88.19 70 ALA A C 1
ATOM 580 O O . ALA A 1 70 ? -11.448 7.621 22.594 1.00 88.19 70 ALA A O 1
ATOM 581 N N . LYS A 1 71 ? -9.694 6.711 23.668 1.00 89.06 71 LYS A N 1
ATOM 582 C CA . LYS A 1 71 ? -8.892 7.941 23.684 1.00 89.06 71 LYS A CA 1
ATOM 583 C C . LYS A 1 71 ? -8.438 8.290 22.266 1.00 89.06 71 LYS A C 1
ATOM 585 O O . LYS A 1 71 ? -7.813 7.482 21.581 1.00 89.06 71 LYS A O 1
ATOM 590 N N . LYS A 1 72 ? -8.743 9.520 21.843 1.00 80.69 72 LYS A N 1
ATOM 591 C CA . LYS A 1 72 ? -8.185 10.105 20.625 1.00 80.69 72 LYS A CA 1
ATOM 592 C C . LYS A 1 72 ? -6.715 10.420 20.869 1.00 80.69 72 LYS A C 1
ATOM 594 O O . LYS A 1 72 ? -6.384 11.061 21.868 1.00 80.69 72 LYS A O 1
ATOM 599 N N . GLU A 1 73 ? -5.842 9.986 19.971 1.00 70.62 73 GLU A N 1
ATOM 600 C CA . GLU A 1 73 ? -4.460 10.453 19.996 1.00 70.62 73 GLU A CA 1
ATOM 601 C C . GLU A 1 73 ? -4.458 11.962 19.742 1.00 70.62 73 GLU A C 1
ATOM 603 O O . GLU A 1 73 ? -5.089 12.453 18.803 1.00 70.62 73 GLU A O 1
ATOM 608 N N . LYS A 1 74 ? -3.801 12.728 20.621 1.00 57.47 74 LYS A N 1
ATOM 609 C CA . LYS A 1 74 ? -3.668 14.172 20.425 1.00 57.47 74 LYS A CA 1
ATOM 610 C C . LYS A 1 74 ? -2.846 14.391 19.157 1.00 57.47 74 LYS A C 1
ATOM 612 O O . LYS A 1 74 ? -1.628 14.219 19.178 1.00 57.47 74 LYS A O 1
ATOM 617 N N . ALA A 1 75 ? -3.497 14.806 18.073 1.00 54.75 75 ALA A N 1
ATOM 618 C CA . ALA A 1 75 ? -2.795 15.395 16.946 1.00 54.75 75 ALA A CA 1
ATOM 619 C C . ALA A 1 75 ? -2.010 16.591 17.494 1.00 54.75 75 ALA A C 1
ATOM 621 O O . ALA A 1 75 ? -2.603 17.524 18.041 1.00 54.75 75 ALA A O 1
ATOM 622 N N . LYS A 1 76 ? -0.674 16.551 17.420 1.00 48.81 76 LYS A N 1
ATOM 623 C CA . LYS A 1 76 ? 0.128 17.741 17.711 1.00 48.81 76 LYS A CA 1
ATOM 624 C C . LYS A 1 76 ? -0.342 18.803 16.721 1.00 48.81 76 LYS A C 1
ATOM 626 O O . LYS A 1 76 ? -0.189 18.622 15.517 1.00 48.81 76 LYS A O 1
ATOM 631 N N . SER A 1 77 ? -0.973 19.864 17.216 1.00 39.28 77 SER A N 1
ATOM 632 C CA . SER A 1 77 ? -1.338 21.015 16.402 1.00 39.28 77 SER A CA 1
ATOM 633 C C . SER A 1 77 ? -0.044 21.694 15.979 1.00 39.28 77 SER A C 1
ATOM 635 O O . SER A 1 77 ? 0.564 22.472 16.714 1.00 39.28 77 SER A O 1
ATOM 637 N N . ILE A 1 78 ? 0.444 21.340 14.798 1.00 50.84 78 ILE A N 1
ATOM 638 C CA . ILE A 1 78 ? 1.613 22.000 14.249 1.00 50.84 78 ILE A CA 1
ATOM 639 C C . ILE A 1 78 ? 1.071 23.239 13.560 1.00 50.84 78 ILE A C 1
ATOM 641 O O . ILE A 1 78 ? 0.511 23.163 12.470 1.00 50.84 78 ILE A O 1
ATOM 645 N N . LYS A 1 79 ? 1.167 24.382 14.251 1.00 46.72 79 LYS A N 1
ATOM 646 C CA . LYS A 1 79 ? 0.968 25.688 13.618 1.00 46.72 79 LYS A CA 1
ATOM 647 C C . LYS A 1 79 ? 1.807 25.693 12.340 1.00 46.72 79 LYS A C 1
ATOM 649 O O . LYS A 1 79 ? 2.991 25.360 12.407 1.00 46.72 79 LYS A O 1
ATOM 654 N N . THR A 1 80 ? 1.198 26.061 11.216 1.00 48.56 80 THR A N 1
ATOM 655 C CA . THR A 1 80 ? 1.849 26.322 9.927 1.00 48.56 80 THR A CA 1
ATOM 656 C C . THR A 1 80 ? 2.854 27.457 10.100 1.00 48.56 80 THR A C 1
ATOM 658 O O . THR A 1 80 ? 2.590 28.615 9.801 1.00 48.56 80 THR A O 1
ATOM 661 N N . LYS A 1 81 ? 4.009 27.148 10.683 1.00 54.59 81 LYS A N 1
ATOM 662 C CA . LYS A 1 81 ? 5.154 28.043 10.689 1.00 54.59 81 LYS A CA 1
ATOM 663 C C . LYS A 1 81 ? 5.889 27.801 9.385 1.00 54.59 81 LYS A C 1
ATOM 665 O O . LYS A 1 81 ? 6.210 26.656 9.069 1.00 54.59 81 LYS A O 1
ATOM 670 N N . SER A 1 82 ? 6.178 28.873 8.659 1.00 61.12 82 SER A N 1
ATOM 671 C CA . SER A 1 82 ? 7.179 28.848 7.603 1.00 61.12 82 SER A CA 1
ATOM 672 C C . SER A 1 82 ? 8.499 28.386 8.226 1.00 61.12 82 SER A C 1
ATOM 674 O O . SER A 1 82 ? 9.127 29.076 9.034 1.00 61.12 82 SER A O 1
ATOM 676 N N . VAL A 1 83 ? 8.891 27.146 7.945 1.00 69.06 83 VAL A N 1
ATOM 677 C CA . VAL A 1 83 ? 10.173 26.624 8.412 1.00 69.06 83 VAL A CA 1
ATOM 678 C C . VAL A 1 83 ? 11.223 27.127 7.435 1.00 69.06 83 VAL A C 1
ATOM 680 O O . VAL A 1 83 ? 11.182 26.766 6.265 1.00 69.06 83 VAL A O 1
ATOM 683 N N . LYS A 1 84 ? 12.166 27.962 7.897 1.00 79.00 84 LYS A N 1
ATOM 684 C CA . LYS A 1 84 ? 13.323 28.358 7.078 1.00 79.00 84 LYS A CA 1
ATOM 685 C C . LYS A 1 84 ? 14.049 27.097 6.599 1.00 79.00 84 LYS A C 1
ATOM 687 O O . LYS A 1 84 ? 14.560 26.341 7.428 1.00 79.00 84 LYS A O 1
ATOM 692 N N . THR A 1 85 ? 14.068 26.882 5.287 1.00 80.56 85 THR A N 1
ATOM 693 C CA . THR A 1 85 ? 14.708 25.725 4.651 1.00 80.56 85 THR A CA 1
ATOM 694 C C . THR A 1 85 ? 16.190 26.011 4.408 1.00 80.56 85 THR A C 1
ATOM 696 O O . THR A 1 85 ? 16.510 27.134 4.007 1.00 80.56 85 THR A O 1
ATOM 699 N N . PRO A 1 86 ? 17.093 25.038 4.612 1.00 86.25 86 PRO A N 1
ATOM 700 C CA . PRO A 1 86 ? 18.503 25.204 4.274 1.00 86.25 86 PRO A CA 1
ATOM 701 C C . PRO A 1 86 ? 18.715 25.298 2.754 1.00 86.25 86 PRO A C 1
ATOM 703 O O . PRO A 1 86 ? 17.794 25.086 1.959 1.00 86.25 86 PRO A O 1
ATOM 706 N N . LYS A 1 87 ? 19.947 25.619 2.344 1.00 86.06 87 LYS A N 1
ATOM 707 C CA . LYS A 1 87 ? 20.393 25.404 0.962 1.00 86.06 87 LYS A CA 1
ATOM 708 C C . LYS A 1 87 ? 20.703 23.918 0.778 1.00 86.06 87 LYS A C 1
ATOM 710 O O . LYS A 1 87 ? 21.336 23.321 1.640 1.00 86.06 87 LYS A O 1
ATOM 715 N N . PHE A 1 88 ? 20.282 23.354 -0.348 1.00 88.25 88 PHE A N 1
ATOM 716 C CA . PHE A 1 88 ? 20.469 21.940 -0.666 1.00 88.25 88 PHE A CA 1
ATOM 717 C C . PHE A 1 88 ? 21.533 21.771 -1.750 1.00 88.25 88 PHE A C 1
ATOM 719 O O . PHE A 1 88 ? 21.461 22.428 -2.789 1.00 88.25 88 PHE A O 1
ATOM 726 N N . SER A 1 89 ? 22.485 20.872 -1.515 1.00 82.38 89 SER A N 1
ATOM 727 C CA . SER A 1 89 ? 23.467 20.402 -2.501 1.00 82.38 89 SER A CA 1
ATOM 728 C C . SER A 1 89 ? 22.863 19.350 -3.435 1.00 82.38 89 SER A C 1
ATOM 730 O O . SER A 1 89 ? 23.117 19.369 -4.639 1.00 82.38 89 SER A O 1
ATOM 732 N N . ASN A 1 90 ? 22.003 18.477 -2.904 1.00 88.88 90 ASN A N 1
ATOM 733 C CA . ASN A 1 90 ? 21.462 17.341 -3.641 1.00 88.88 90 ASN A CA 1
ATOM 734 C C . ASN A 1 90 ? 20.021 17.539 -4.070 1.00 88.88 90 ASN A C 1
ATOM 736 O O . ASN A 1 90 ? 19.195 18.150 -3.383 1.00 88.88 90 ASN A O 1
ATOM 740 N N . ASN A 1 91 ? 19.716 16.977 -5.234 1.00 93.94 91 ASN A N 1
ATOM 741 C CA . ASN A 1 91 ? 18.361 16.898 -5.732 1.00 93.94 91 ASN A CA 1
ATOM 742 C C . ASN A 1 91 ? 18.172 15.669 -6.621 1.00 93.94 91 ASN A C 1
ATOM 744 O O . ASN A 1 91 ? 19.092 15.244 -7.314 1.00 93.94 91 ASN A O 1
ATOM 748 N N . PHE A 1 92 ? 16.947 15.163 -6.643 1.00 95.94 92 PHE A N 1
ATOM 749 C CA . PHE A 1 92 ? 16.490 14.161 -7.594 1.00 95.94 92 PHE A CA 1
ATOM 750 C C . PHE A 1 92 ? 15.247 14.699 -8.296 1.00 95.94 92 PHE A C 1
ATOM 752 O O . PHE A 1 92 ? 14.258 15.024 -7.634 1.00 95.94 92 PHE A O 1
ATOM 759 N N . SER A 1 93 ? 15.302 14.826 -9.621 1.00 97.38 93 SER A N 1
ATOM 760 C CA . SER A 1 93 ? 14.175 15.310 -10.421 1.00 97.38 93 SER A CA 1
ATOM 761 C C . SER A 1 93 ? 13.651 14.212 -11.333 1.00 97.38 93 SER A C 1
ATOM 763 O O . SER A 1 93 ? 14.420 13.449 -11.915 1.00 97.38 93 SER A O 1
ATOM 765 N N . PHE A 1 94 ? 12.330 14.120 -11.435 1.00 97.12 94 PHE A N 1
ATOM 766 C CA . PHE A 1 94 ? 11.651 13.095 -12.219 1.00 97.12 94 PHE A CA 1
ATOM 767 C C . PHE A 1 94 ? 10.341 13.633 -12.791 1.00 97.12 94 PHE A C 1
ATOM 769 O O . PHE A 1 94 ? 9.751 14.577 -12.257 1.00 97.12 94 PHE A O 1
ATOM 776 N N . LYS A 1 95 ? 9.879 13.037 -13.890 1.00 95.38 95 LYS A N 1
ATOM 777 C CA . LYS A 1 95 ? 8.665 13.458 -14.593 1.00 95.38 95 LYS A CA 1
ATOM 778 C C . LYS A 1 95 ? 7.676 12.299 -14.695 1.00 95.38 95 LYS A C 1
ATOM 780 O O . LYS A 1 95 ? 8.010 11.245 -15.220 1.00 95.38 95 LYS A O 1
ATOM 785 N N . ILE A 1 96 ? 6.451 12.516 -14.220 1.00 94.06 96 ILE A N 1
ATOM 786 C CA . ILE A 1 96 ? 5.323 11.596 -14.418 1.00 94.06 96 ILE A CA 1
ATOM 787 C C . ILE A 1 96 ? 4.324 12.298 -15.329 1.00 94.06 96 ILE A C 1
ATOM 789 O O . ILE A 1 96 ? 3.784 13.341 -14.954 1.00 94.06 96 ILE A O 1
ATOM 793 N N . GLU A 1 97 ? 4.089 11.736 -16.516 1.00 89.44 97 GLU A N 1
ATOM 794 C CA . GLU A 1 97 ? 3.300 12.375 -17.579 1.00 89.44 97 GLU A CA 1
ATOM 795 C C . GLU A 1 97 ? 3.760 13.820 -17.809 1.00 89.44 97 GLU A C 1
ATOM 797 O O . GLU A 1 97 ? 4.898 14.027 -18.209 1.00 89.44 97 GLU A O 1
ATOM 802 N N . ASN A 1 98 ? 2.931 14.827 -17.523 1.00 87.31 98 ASN A N 1
ATOM 803 C CA . ASN A 1 98 ? 3.260 16.242 -17.717 1.00 87.31 98 ASN A CA 1
ATOM 804 C C . ASN A 1 98 ? 3.713 16.954 -16.433 1.00 87.31 98 ASN A C 1
ATOM 806 O O . ASN A 1 98 ? 4.044 18.137 -16.473 1.00 87.31 98 ASN A O 1
ATOM 810 N N . CYS A 1 99 ? 3.765 16.253 -15.299 1.00 90.81 99 CYS A N 1
ATOM 811 C CA . CYS A 1 99 ? 4.156 16.826 -14.017 1.00 90.81 99 CYS A CA 1
ATOM 812 C C . CYS A 1 99 ? 5.633 16.555 -13.724 1.00 90.81 99 CYS A C 1
ATOM 814 O O . CYS A 1 99 ? 6.064 15.404 -13.643 1.00 90.81 99 CYS A O 1
ATOM 816 N N . LEU A 1 100 ? 6.397 17.628 -13.534 1.00 95.38 100 LEU A N 1
ATOM 817 C CA . LEU A 1 100 ? 7.799 17.580 -13.134 1.00 95.38 100 LEU A CA 1
ATOM 818 C C . LEU A 1 100 ? 7.913 17.774 -11.622 1.00 95.38 100 LEU A C 1
ATOM 820 O O . LEU A 1 100 ? 7.387 18.758 -11.105 1.00 95.38 100 LEU A O 1
ATOM 824 N N . TYR A 1 101 ? 8.628 16.877 -10.949 1.00 96.88 101 TYR A N 1
ATOM 825 C CA . TYR A 1 101 ? 8.865 16.894 -9.509 1.00 96.88 101 TYR A CA 1
ATOM 826 C C . TYR A 1 101 ? 10.357 17.021 -9.216 1.00 96.88 101 TYR A C 1
ATOM 828 O O . TYR A 1 101 ? 11.185 16.479 -9.950 1.00 96.88 101 TYR A O 1
ATOM 836 N N . THR A 1 102 ? 10.698 17.676 -8.108 1.00 97.25 102 THR A N 1
ATOM 837 C CA . THR A 1 102 ? 12.078 17.730 -7.611 1.00 97.25 102 THR A CA 1
ATOM 838 C C . THR A 1 102 ? 12.104 17.481 -6.108 1.00 97.25 102 THR A C 1
ATOM 840 O O . THR A 1 102 ? 11.394 18.140 -5.356 1.00 97.25 102 THR A O 1
ATOM 843 N N . ILE A 1 103 ? 12.931 16.540 -5.657 1.00 96.81 103 ILE A N 1
ATOM 844 C CA . ILE A 1 103 ? 13.185 16.270 -4.239 1.00 96.81 103 ILE A CA 1
ATOM 845 C C . ILE A 1 103 ? 14.557 16.836 -3.893 1.00 96.81 103 ILE A C 1
ATOM 847 O O . ILE A 1 103 ? 15.569 16.287 -4.316 1.00 96.81 103 ILE A O 1
ATOM 851 N N . PHE A 1 104 ? 14.583 17.916 -3.122 1.00 95.62 104 PHE A N 1
ATOM 852 C CA . PHE A 1 104 ? 15.780 18.455 -2.486 1.00 95.62 104 PHE A CA 1
ATOM 853 C C . PHE A 1 104 ? 15.954 17.808 -1.114 1.00 95.62 104 PHE A C 1
ATOM 855 O O . PHE A 1 104 ? 14.986 17.731 -0.350 1.00 95.62 104 PHE A O 1
ATOM 862 N N . HIS A 1 105 ? 17.159 17.340 -0.792 1.00 94.62 105 HIS A N 1
ATOM 863 C CA . HIS A 1 105 ? 17.391 16.668 0.483 1.00 94.62 105 HIS A CA 1
ATOM 864 C C . HIS A 1 105 ? 18.793 16.880 1.055 1.00 94.62 105 HIS A C 1
ATOM 866 O O . HIS A 1 105 ? 19.749 17.123 0.317 1.00 94.62 105 HIS A O 1
ATOM 872 N N . ASP A 1 106 ? 18.901 16.740 2.374 1.00 91.44 106 ASP A N 1
ATOM 873 C CA . ASP A 1 106 ? 20.186 16.677 3.073 1.00 91.44 106 ASP A CA 1
ATOM 874 C C . ASP A 1 106 ? 20.877 15.322 2.838 1.00 91.44 106 ASP A C 1
ATOM 876 O O . ASP A 1 106 ? 20.220 14.277 2.783 1.00 91.44 106 ASP A O 1
ATOM 880 N N . ASP A 1 107 ? 22.212 15.320 2.801 1.00 85.81 107 ASP A N 1
ATOM 881 C CA . ASP A 1 107 ? 23.045 14.107 2.685 1.00 85.81 107 ASP A CA 1
ATOM 882 C C . ASP A 1 107 ? 22.833 13.104 3.825 1.00 85.81 107 ASP A C 1
ATOM 884 O O . ASP A 1 107 ? 22.930 11.893 3.643 1.00 85.81 107 ASP A O 1
ATOM 888 N N . SER A 1 108 ? 22.493 13.606 5.015 1.00 86.50 108 SER A N 1
ATOM 889 C CA . SER A 1 108 ? 22.255 12.775 6.203 1.00 86.50 108 SER A CA 1
ATOM 890 C C . SER A 1 108 ? 21.012 11.880 6.102 1.00 86.50 108 SER A C 1
ATOM 892 O O . SER A 1 108 ? 20.776 11.050 6.982 1.00 86.50 108 SER A O 1
ATOM 894 N N . ILE A 1 109 ? 20.197 12.044 5.055 1.00 89.75 109 ILE A N 1
ATOM 895 C CA . ILE A 1 109 ? 18.917 11.362 4.891 1.00 89.75 109 ILE A CA 1
ATOM 896 C C . ILE A 1 109 ? 19.006 10.438 3.679 1.00 89.75 109 ILE A C 1
ATOM 898 O O . ILE A 1 109 ? 19.012 10.879 2.532 1.00 89.75 109 ILE A O 1
ATOM 902 N N . ASN A 1 110 ? 19.020 9.127 3.926 1.00 90.50 110 ASN A N 1
ATOM 903 C CA . ASN A 1 110 ? 19.014 8.144 2.847 1.00 90.50 110 ASN A CA 1
ATOM 904 C C . ASN A 1 110 ? 17.650 8.136 2.133 1.00 90.50 110 ASN A C 1
ATOM 906 O O . ASN A 1 110 ? 16.654 7.668 2.693 1.00 90.50 110 ASN A O 1
ATOM 910 N N . MET A 1 111 ? 17.630 8.596 0.881 1.00 93.62 111 MET A N 1
ATOM 911 C CA . MET A 1 111 ? 16.440 8.673 0.022 1.00 93.62 111 MET A CA 1
ATOM 912 C C . MET A 1 111 ? 16.443 7.650 -1.127 1.00 93.62 111 MET A C 1
ATOM 914 O O . MET A 1 111 ? 15.535 7.651 -1.960 1.00 93.62 111 MET A O 1
ATOM 918 N N . ASN A 1 112 ? 17.417 6.734 -1.139 1.00 94.12 112 ASN A N 1
ATOM 919 C CA . ASN A 1 112 ? 17.666 5.813 -2.251 1.00 94.12 112 ASN A CA 1
ATOM 920 C C . ASN A 1 112 ? 16.476 4.903 -2.570 1.00 94.12 112 ASN A C 1
ATOM 922 O O . ASN A 1 112 ? 16.311 4.525 -3.725 1.00 94.12 112 ASN A O 1
ATOM 926 N N . ASP A 1 113 ? 15.627 4.582 -1.587 1.00 92.75 113 ASP A N 1
ATOM 927 C CA . ASP A 1 113 ? 14.408 3.804 -1.839 1.00 92.75 113 ASP A CA 1
ATOM 928 C C . ASP A 1 113 ? 13.453 4.523 -2.799 1.00 92.75 113 ASP A C 1
ATOM 930 O O . ASP A 1 113 ? 12.956 3.931 -3.751 1.00 92.75 113 ASP A O 1
ATOM 934 N N . ILE A 1 114 ? 13.226 5.823 -2.580 1.00 95.81 114 ILE A N 1
ATOM 935 C CA . ILE A 1 114 ? 12.342 6.628 -3.433 1.00 95.81 114 ILE A CA 1
ATOM 936 C C . ILE A 1 114 ? 13.002 6.860 -4.789 1.00 95.81 114 ILE A C 1
ATOM 938 O O . ILE A 1 114 ? 12.355 6.727 -5.827 1.00 95.81 114 ILE A O 1
ATOM 942 N N . PHE A 1 115 ? 14.295 7.188 -4.789 1.00 96.00 115 PHE A N 1
ATOM 943 C CA . PHE A 1 115 ? 15.024 7.451 -6.029 1.00 96.00 115 PHE A CA 1
ATOM 944 C C . PHE A 1 115 ? 15.087 6.213 -6.908 1.00 96.00 115 PHE A C 1
ATOM 946 O O . PHE A 1 115 ? 14.888 6.325 -8.109 1.00 96.00 115 PHE A O 1
ATOM 953 N N . GLY A 1 116 ? 15.289 5.036 -6.316 1.00 96.06 116 GLY A N 1
ATOM 954 C CA . GLY A 1 116 ? 15.269 3.775 -7.039 1.00 96.06 116 GLY A CA 1
ATOM 955 C C . GLY A 1 116 ? 13.897 3.454 -7.625 1.00 96.06 116 GLY A C 1
ATOM 956 O O . GLY A 1 116 ? 13.799 3.168 -8.818 1.00 96.06 116 GLY A O 1
ATOM 957 N N . GLN A 1 117 ? 12.828 3.609 -6.835 1.00 96.62 117 GLN A N 1
ATOM 958 C CA . GLN A 1 117 ? 11.450 3.420 -7.302 1.00 96.62 117 GLN A CA 1
ATOM 959 C C . GLN A 1 117 ? 11.095 4.302 -8.508 1.00 96.62 117 GLN A C 1
ATOM 961 O O . GLN A 1 117 ? 10.325 3.885 -9.371 1.00 96.62 117 GLN A O 1
ATOM 966 N N . LEU A 1 118 ? 11.659 5.508 -8.589 1.00 97.56 118 LEU A N 1
ATOM 967 C CA . LEU A 1 118 ? 11.318 6.508 -9.604 1.00 97.56 118 LEU A CA 1
ATOM 968 C C . LEU A 1 118 ? 12.446 6.745 -10.621 1.00 97.56 118 LEU A C 1
ATOM 970 O O . LEU A 1 118 ? 12.342 7.650 -11.443 1.00 97.56 118 LEU A O 1
ATOM 974 N N . ASN A 1 119 ? 13.522 5.950 -10.596 1.00 97.56 119 ASN A N 1
ATOM 975 C CA . ASN A 1 119 ? 14.730 6.233 -11.378 1.00 97.56 119 ASN A CA 1
ATOM 976 C C . ASN A 1 119 ? 14.479 6.235 -12.892 1.00 97.56 119 ASN A C 1
ATOM 978 O O . ASN A 1 119 ? 14.986 7.094 -13.601 1.00 97.56 119 ASN A O 1
ATOM 982 N N . HIS A 1 120 ? 13.630 5.330 -13.379 1.00 97.31 120 HIS A N 1
ATOM 983 C CA . HIS A 1 120 ? 13.246 5.265 -14.793 1.00 97.31 120 HIS A CA 1
ATOM 984 C C . HIS A 1 120 ? 12.492 6.517 -15.292 1.00 97.31 120 HIS A C 1
ATOM 986 O O . HIS A 1 120 ? 12.313 6.682 -16.494 1.00 97.31 120 HIS A O 1
ATOM 992 N N . LEU A 1 121 ? 12.054 7.392 -14.380 1.00 97.06 121 LEU A N 1
ATOM 993 C CA . LEU A 1 121 ? 11.380 8.665 -14.657 1.00 97.06 121 LEU A CA 1
ATOM 994 C C . LEU A 1 121 ? 12.319 9.867 -14.517 1.00 97.06 121 LEU A C 1
ATOM 996 O O . LEU A 1 121 ? 11.864 11.012 -14.597 1.00 97.06 121 LEU A O 1
ATOM 1000 N N . TYR A 1 122 ? 13.599 9.621 -14.235 1.00 97.25 122 TYR A N 1
ATOM 1001 C CA . TYR A 1 122 ? 14.593 10.652 -13.983 1.00 97.25 122 TYR A CA 1
ATOM 1002 C C . TYR A 1 122 ? 14.688 11.649 -15.140 1.00 97.25 122 TYR A C 1
ATOM 1004 O O . TYR A 1 122 ? 14.586 11.308 -16.319 1.00 97.25 122 TYR A O 1
ATOM 1012 N N . THR A 1 123 ? 14.920 12.910 -14.790 1.00 95.69 123 THR A N 1
ATOM 1013 C CA . THR A 1 123 ? 15.206 13.962 -15.757 1.00 95.69 123 THR A CA 1
ATOM 1014 C C . THR A 1 123 ? 16.110 15.028 -15.152 1.00 95.69 123 THR A C 1
ATOM 1016 O O . THR A 1 123 ? 16.057 15.307 -13.957 1.00 95.69 123 THR A O 1
ATOM 1019 N N . ASN A 1 124 ? 16.898 15.687 -16.001 1.00 92.12 124 ASN A N 1
ATOM 1020 C CA . ASN A 1 124 ? 17.768 16.794 -15.595 1.00 92.12 124 ASN A CA 1
ATOM 1021 C C . ASN A 1 124 ? 16.993 18.107 -15.373 1.00 92.12 124 ASN A C 1
ATOM 1023 O O . ASN A 1 124 ? 17.537 19.065 -14.821 1.00 92.12 124 ASN A O 1
ATOM 1027 N N . LYS A 1 125 ? 15.730 18.185 -15.816 1.00 90.75 125 LYS A N 1
ATOM 1028 C CA . LYS A 1 125 ? 14.889 19.378 -15.644 1.00 90.75 125 LYS A CA 1
ATOM 1029 C C . LYS A 1 125 ? 14.430 19.484 -14.190 1.00 90.75 125 LYS A C 1
ATOM 1031 O O . LYS A 1 125 ? 13.958 18.506 -13.623 1.00 90.75 125 LYS A O 1
ATOM 1036 N N . LYS A 1 126 ? 14.510 20.680 -13.604 1.00 84.88 126 LYS A N 1
ATOM 1037 C CA . LYS A 1 126 ? 14.030 20.955 -12.240 1.00 84.88 126 LYS A CA 1
ATOM 1038 C C . LYS A 1 126 ? 12.672 21.648 -12.270 1.00 84.88 126 LYS A C 1
ATOM 1040 O O . LYS A 1 126 ? 12.428 22.481 -13.140 1.00 84.88 126 LYS A O 1
ATOM 1045 N N . SER A 1 127 ? 11.822 21.336 -11.298 1.00 80.00 127 SER A N 1
ATOM 1046 C CA . SER A 1 127 ? 10.552 22.027 -11.057 1.00 80.00 127 SER A CA 1
ATOM 1047 C C . SER A 1 127 ? 10.625 22.804 -9.753 1.00 80.00 127 SER A C 1
ATOM 1049 O O . SER A 1 127 ? 11.042 22.260 -8.729 1.00 80.00 127 SER A O 1
ATOM 1051 N N . LYS A 1 128 ? 10.197 24.069 -9.777 1.00 74.06 128 LYS A N 1
ATOM 1052 C CA . LYS A 1 128 ? 9.947 24.831 -8.545 1.00 74.06 128 LYS A CA 1
ATOM 1053 C C . LYS A 1 128 ? 8.545 24.549 -7.991 1.00 74.06 128 LYS A C 1
ATOM 1055 O O . LYS A 1 128 ? 8.380 24.495 -6.776 1.00 74.06 128 LYS A O 1
ATOM 1060 N N . ASP A 1 129 ? 7.587 24.263 -8.873 1.00 74.69 129 ASP A N 1
ATOM 1061 C CA . ASP A 1 129 ? 6.157 24.204 -8.546 1.00 74.69 129 ASP A CA 1
ATOM 1062 C C . ASP A 1 129 ? 5.699 22.875 -7.933 1.00 74.69 129 ASP A C 1
ATOM 1064 O O . ASP A 1 129 ? 4.590 22.806 -7.411 1.00 74.69 129 ASP A O 1
ATOM 1068 N N . GLN A 1 130 ? 6.495 21.804 -8.033 1.00 91.00 130 GLN A N 1
ATOM 1069 C CA . GLN A 1 130 ? 6.252 20.521 -7.351 1.00 91.00 130 GLN A CA 1
ATOM 1070 C C . GLN A 1 130 ? 7.538 20.063 -6.652 1.00 91.00 130 GLN A C 1
ATOM 1072 O O . GLN A 1 130 ? 8.162 19.063 -7.023 1.00 91.00 130 GLN A O 1
ATOM 1077 N N . SER A 1 131 ? 7.976 20.854 -5.676 1.00 94.56 131 SER A N 1
ATOM 1078 C CA . SER A 1 131 ? 9.244 20.652 -4.982 1.00 94.56 131 SER A CA 1
ATOM 1079 C C . SER A 1 131 ? 9.038 20.105 -3.571 1.00 94.56 131 SER A C 1
ATOM 1081 O O . SER A 1 131 ? 8.278 20.644 -2.767 1.00 94.56 131 SER A O 1
ATOM 1083 N N . PHE A 1 132 ? 9.744 19.023 -3.256 1.00 96.31 132 PHE A N 1
ATOM 1084 C CA . PHE A 1 132 ? 9.867 18.489 -1.905 1.00 96.31 132 PHE A CA 1
ATOM 1085 C C . PHE A 1 132 ? 11.191 18.952 -1.312 1.00 96.31 132 PHE A C 1
ATOM 1087 O O . PHE A 1 132 ? 12.222 18.895 -1.979 1.00 96.31 132 PHE A O 1
ATOM 1094 N N . LYS A 1 133 ? 11.174 19.375 -0.050 1.00 95.50 133 LYS A N 1
ATOM 1095 C CA . LYS A 1 133 ? 12.377 19.721 0.710 1.00 95.50 133 LYS A CA 1
ATOM 1096 C C . LYS A 1 133 ? 12.439 18.859 1.958 1.00 95.50 133 LYS A C 1
ATOM 1098 O O . LYS A 1 133 ? 11.524 18.901 2.781 1.00 95.50 133 LYS A O 1
ATOM 1103 N N . VAL A 1 134 ? 13.508 18.080 2.076 1.00 95.69 134 VAL A N 1
ATOM 1104 C CA . VAL A 1 134 ? 13.695 17.073 3.121 1.00 95.69 134 VAL A CA 1
ATOM 1105 C C . VAL A 1 134 ? 14.984 17.367 3.877 1.00 95.69 134 VAL A C 1
ATOM 1107 O O . VAL A 1 134 ? 16.069 17.186 3.340 1.00 95.69 134 VAL A O 1
ATOM 1110 N N . PHE A 1 135 ? 14.886 17.838 5.116 1.00 94.50 135 PHE A N 1
ATOM 1111 C CA . PHE A 1 135 ? 16.059 18.307 5.864 1.00 94.50 135 PHE A CA 1
ATOM 1112 C C . PHE A 1 135 ? 16.001 17.945 7.340 1.00 94.50 135 PHE A C 1
ATOM 1114 O O . PHE A 1 135 ? 14.926 17.747 7.909 1.00 94.50 135 PHE A O 1
ATOM 1121 N N . THR A 1 136 ? 17.165 17.886 7.977 1.00 91.69 136 THR A N 1
ATOM 1122 C CA . THR A 1 136 ? 17.301 17.610 9.403 1.00 91.69 136 THR A CA 1
ATOM 1123 C C . THR A 1 136 ? 17.455 18.913 10.186 1.00 91.69 136 THR A C 1
ATOM 1125 O O . THR A 1 136 ? 18.279 19.763 9.865 1.00 91.69 136 THR A O 1
ATOM 1128 N N . LYS A 1 137 ? 16.694 19.070 11.273 1.00 89.94 137 LYS A N 1
ATOM 1129 C CA . LYS A 1 137 ? 16.852 20.171 12.236 1.00 89.94 137 LYS A CA 1
ATOM 1130 C C . LYS A 1 137 ? 16.467 19.706 13.636 1.00 89.94 137 LYS A C 1
ATOM 1132 O O . LYS A 1 137 ? 15.455 19.032 13.799 1.00 89.94 137 LYS A O 1
ATOM 1137 N N . ASN A 1 138 ? 17.241 20.064 14.661 1.00 87.62 138 ASN A N 1
ATOM 1138 C CA . ASN A 1 138 ? 16.964 19.703 16.064 1.00 87.62 138 ASN A CA 1
ATOM 1139 C C . ASN A 1 138 ? 16.648 18.200 16.241 1.00 87.62 138 ASN A C 1
ATOM 1141 O O . ASN A 1 138 ? 15.638 17.831 16.837 1.00 87.62 138 ASN A O 1
ATOM 1145 N N . ASN A 1 139 ? 17.481 17.344 15.640 1.00 86.62 139 ASN A N 1
ATOM 1146 C CA . ASN A 1 139 ? 17.360 15.880 15.633 1.00 86.62 139 ASN A CA 1
ATOM 1147 C C . ASN A 1 139 ? 16.087 15.284 14.991 1.00 86.62 139 ASN A C 1
ATOM 1149 O O . ASN A 1 139 ? 15.841 14.087 15.115 1.00 86.62 139 ASN A O 1
ATOM 1153 N N . LYS A 1 140 ? 15.314 16.083 14.250 1.00 92.50 140 LYS A N 1
ATOM 1154 C CA . LYS A 1 140 ? 14.129 15.641 13.500 1.00 92.50 140 LYS A CA 1
ATOM 1155 C C . LYS A 1 140 ? 14.311 15.850 12.014 1.00 92.50 140 LYS A C 1
ATOM 1157 O O . LYS A 1 140 ? 15.024 16.763 11.606 1.00 92.50 140 LYS A O 1
ATOM 1162 N N . ILE A 1 141 ? 13.612 15.045 11.226 1.00 93.75 141 ILE A N 1
ATOM 1163 C CA . ILE A 1 141 ? 13.539 15.190 9.778 1.00 93.75 141 ILE A CA 1
ATOM 1164 C C . ILE A 1 141 ? 12.244 15.916 9.427 1.00 93.75 141 ILE A C 1
ATOM 1166 O O . ILE A 1 141 ? 11.172 15.539 9.898 1.00 93.75 141 ILE A O 1
ATOM 1170 N N . TYR A 1 142 ? 12.349 16.959 8.616 1.00 94.75 142 TYR A N 1
ATOM 1171 C CA . TYR A 1 142 ? 11.256 17.812 8.171 1.00 94.75 142 TYR A CA 1
ATOM 1172 C C . TYR A 1 142 ? 10.943 17.531 6.708 1.00 94.75 142 TYR A C 1
ATOM 1174 O O . TYR A 1 142 ? 11.849 17.285 5.913 1.00 94.75 142 TYR A O 1
ATOM 1182 N N . LEU A 1 143 ? 9.659 17.606 6.364 1.00 95.69 143 LEU A N 1
ATOM 1183 C CA . LEU A 1 143 ? 9.170 17.586 4.994 1.00 95.69 143 LEU A CA 1
ATOM 1184 C C . LEU A 1 143 ? 8.409 18.880 4.723 1.00 95.69 143 LEU A C 1
ATOM 1186 O O . LEU A 1 143 ? 7.415 19.168 5.396 1.00 95.69 143 LEU A O 1
ATOM 1190 N N . CYS A 1 144 ? 8.840 19.611 3.702 1.00 94.00 144 CYS A N 1
ATOM 1191 C CA . CYS A 1 144 ? 8.034 20.649 3.073 1.00 94.00 144 CYS A CA 1
ATOM 1192 C C . CYS A 1 144 ? 7.683 20.237 1.642 1.00 94.00 144 CYS A C 1
ATOM 1194 O O . CYS A 1 144 ? 8.480 19.577 0.970 1.00 94.00 144 CYS A O 1
ATOM 1196 N N . PHE A 1 145 ? 6.509 20.647 1.178 1.00 93.75 145 PHE A N 1
ATOM 1197 C CA . PHE A 1 145 ? 6.056 20.473 -0.196 1.00 93.75 145 PHE A CA 1
ATOM 1198 C C . PHE A 1 145 ? 5.554 21.820 -0.707 1.00 93.75 145 PHE A C 1
ATOM 1200 O O . PHE A 1 145 ? 4.676 22.409 -0.087 1.00 93.75 145 PHE A O 1
ATOM 1207 N N . ASN A 1 146 ? 6.138 22.323 -1.796 1.00 91.19 146 ASN A N 1
ATOM 1208 C CA . ASN A 1 146 ? 5.842 23.648 -2.353 1.00 91.19 146 ASN A CA 1
ATOM 1209 C C . ASN A 1 146 ? 5.932 24.773 -1.313 1.00 91.19 146 ASN A C 1
ATOM 1211 O O . ASN A 1 146 ? 5.019 25.575 -1.168 1.00 91.19 146 ASN A O 1
ATOM 1215 N N . GLU A 1 147 ? 7.036 24.798 -0.562 1.00 88.06 147 GLU A N 1
ATOM 1216 C CA . GLU A 1 147 ? 7.295 25.734 0.550 1.00 88.06 147 GLU A CA 1
ATOM 1217 C C . GLU A 1 147 ? 6.373 25.590 1.775 1.00 88.06 147 GLU A C 1
ATOM 1219 O O . GLU A 1 147 ? 6.658 26.165 2.828 1.00 88.06 147 GLU A O 1
ATOM 1224 N N . GLU A 1 148 ? 5.329 24.765 1.707 1.00 90.56 148 GLU A N 1
ATOM 1225 C CA . GLU A 1 148 ? 4.442 24.505 2.836 1.00 90.56 148 GLU A CA 1
ATOM 1226 C C . GLU A 1 148 ? 4.974 23.376 3.717 1.00 90.56 148 GLU A C 1
ATOM 1228 O O . GLU A 1 148 ? 5.412 22.323 3.245 1.00 90.56 148 GLU A O 1
ATOM 1233 N N . TYR A 1 149 ? 4.915 23.579 5.033 1.00 92.25 149 TYR A N 1
ATOM 1234 C CA . TYR A 1 149 ? 5.266 22.549 6.002 1.00 92.25 149 TYR A CA 1
ATOM 1235 C C . TYR A 1 149 ? 4.239 21.409 5.974 1.00 92.25 149 TYR A C 1
ATOM 1237 O O . TYR A 1 149 ? 3.058 21.623 6.240 1.00 92.25 149 TYR A O 1
ATOM 1245 N N . VAL A 1 150 ? 4.706 20.185 5.714 1.00 93.44 150 VAL A N 1
ATOM 1246 C CA . VAL A 1 150 ? 3.864 18.978 5.712 1.00 93.44 150 VAL A CA 1
ATOM 1247 C C . VAL A 1 150 ? 3.928 18.264 7.057 1.00 93.44 150 VAL A C 1
ATOM 1249 O O . VAL A 1 150 ? 2.911 17.797 7.566 1.00 93.44 150 VAL A O 1
ATOM 1252 N N . GLY A 1 151 ? 5.128 18.126 7.622 1.00 92.38 151 GLY A N 1
ATOM 1253 C CA . GLY A 1 151 ? 5.328 17.334 8.829 1.00 92.38 151 GLY A CA 1
ATOM 1254 C C . GLY A 1 151 ? 6.787 17.211 9.244 1.00 92.38 151 GLY A C 1
ATOM 1255 O O . GLY A 1 151 ? 7.706 17.605 8.523 1.00 92.38 151 GLY A O 1
ATOM 1256 N N . SER A 1 152 ? 6.998 16.661 10.437 1.00 93.50 152 SER A N 1
ATOM 1257 C CA . SER A 1 152 ? 8.317 16.264 10.912 1.00 93.50 152 SER A CA 1
ATOM 1258 C C . SER A 1 152 ? 8.250 14.979 11.728 1.00 93.50 152 SER A C 1
ATOM 1260 O O . SER A 1 152 ? 7.263 14.703 12.412 1.00 93.50 152 SER A O 1
ATOM 1262 N N . TRP A 1 153 ? 9.317 14.191 11.640 1.00 94.00 153 TRP A N 1
ATOM 1263 C CA . TRP A 1 153 ? 9.433 12.870 12.245 1.00 94.00 153 TRP A CA 1
ATOM 1264 C C . TRP A 1 153 ? 10.777 12.738 12.954 1.00 94.00 153 TRP A C 1
ATOM 1266 O O . TRP A 1 153 ? 11.759 13.392 12.598 1.00 94.00 153 TRP A O 1
ATOM 1276 N N . GLU A 1 154 ? 10.823 11.872 13.960 1.00 93.00 154 GLU A N 1
ATOM 1277 C CA . GLU A 1 154 ? 12.090 11.417 14.533 1.00 93.00 154 GLU A CA 1
ATOM 1278 C C . GLU A 1 154 ? 12.899 10.655 13.466 1.00 93.00 154 GLU A C 1
ATOM 1280 O O . GLU A 1 154 ? 12.326 10.047 12.558 1.00 93.00 154 GLU A O 1
ATOM 1285 N N . LYS A 1 155 ? 14.234 10.666 13.554 1.00 89.06 155 LYS A N 1
ATOM 1286 C CA . LYS A 1 155 ? 15.103 10.049 12.530 1.00 89.06 155 LYS A CA 1
ATOM 1287 C C . LYS A 1 155 ? 14.838 8.554 12.312 1.00 89.06 155 LYS A C 1
ATOM 1289 O O . LYS A 1 155 ? 14.843 8.091 11.174 1.00 89.06 155 LYS A O 1
ATOM 1294 N N . ASN A 1 156 ? 14.547 7.809 13.378 1.00 89.81 156 ASN A N 1
ATOM 1295 C CA . ASN A 1 156 ? 14.189 6.384 13.311 1.00 89.81 156 ASN A CA 1
ATOM 1296 C C . ASN A 1 156 ? 12.842 6.122 12.600 1.00 89.81 156 ASN A C 1
ATOM 1298 O O . ASN A 1 156 ? 12.562 5.004 12.178 1.00 89.81 156 ASN A O 1
ATOM 1302 N N . ASN A 1 157 ? 12.043 7.168 12.395 1.00 90.94 157 ASN A N 1
ATOM 1303 C CA . ASN A 1 157 ? 10.731 7.141 11.760 1.00 90.94 157 ASN A CA 1
ATOM 1304 C C . ASN A 1 157 ? 10.755 7.669 10.313 1.00 90.94 157 ASN A C 1
ATOM 1306 O O . ASN A 1 157 ? 9.712 8.005 9.753 1.00 90.94 157 ASN A O 1
ATOM 1310 N N . VAL A 1 158 ? 11.932 7.708 9.671 1.00 91.06 158 VAL A N 1
ATOM 1311 C CA . VAL A 1 158 ? 12.108 8.184 8.283 1.00 91.06 158 VAL A CA 1
ATOM 1312 C C . VAL A 1 158 ? 11.216 7.458 7.265 1.00 91.06 158 VAL A C 1
ATOM 1314 O O . VAL A 1 158 ? 10.818 8.041 6.259 1.00 91.06 158 VAL A O 1
ATOM 1317 N N . HIS A 1 159 ? 10.851 6.202 7.523 1.00 89.75 159 HIS A N 1
ATOM 1318 C CA . HIS A 1 159 ? 9.968 5.429 6.650 1.00 89.75 159 HIS A CA 1
ATOM 1319 C C . HIS A 1 159 ? 8.560 6.046 6.536 1.00 89.75 159 HIS A C 1
ATOM 1321 O O . HIS A 1 159 ? 7.994 6.048 5.444 1.00 89.75 159 HIS A O 1
ATOM 1327 N N . PHE A 1 160 ? 8.029 6.659 7.603 1.00 91.56 160 PHE A N 1
ATOM 1328 C CA . PHE A 1 160 ? 6.752 7.382 7.546 1.00 91.56 160 PHE A CA 1
ATOM 1329 C C . PHE A 1 160 ? 6.842 8.642 6.679 1.00 91.56 160 PHE A C 1
ATOM 1331 O O . PHE A 1 160 ? 5.928 8.918 5.902 1.00 91.56 160 PHE A O 1
ATOM 1338 N N . LEU A 1 161 ? 7.955 9.380 6.759 1.00 94.62 161 LEU A N 1
ATOM 1339 C CA . LEU A 1 161 ? 8.209 10.529 5.885 1.00 94.62 161 LEU A CA 1
ATOM 1340 C C . LEU A 1 161 ? 8.272 10.092 4.418 1.00 94.62 161 LEU A C 1
ATOM 1342 O O . LEU A 1 161 ? 7.646 10.718 3.564 1.00 94.62 161 LEU A O 1
ATOM 1346 N N . LYS A 1 162 ? 8.984 8.997 4.124 1.00 94.81 162 LYS A N 1
ATOM 1347 C CA . LYS A 1 162 ? 9.071 8.444 2.766 1.00 94.81 162 LYS A CA 1
ATOM 1348 C C . LYS A 1 162 ? 7.690 8.054 2.235 1.00 94.81 162 LYS A C 1
ATOM 1350 O O . LYS A 1 162 ? 7.332 8.452 1.129 1.00 94.81 162 LYS A O 1
ATOM 1355 N N . GLY A 1 163 ? 6.886 7.368 3.052 1.00 94.69 163 GLY A N 1
ATOM 1356 C CA . GLY A 1 163 ? 5.494 7.052 2.727 1.00 94.69 163 GLY A CA 1
ATOM 1357 C C . GLY A 1 163 ? 4.651 8.301 2.449 1.00 94.69 163 GLY A C 1
ATOM 1358 O O . GLY A 1 163 ? 3.874 8.317 1.497 1.00 94.69 163 GLY A O 1
ATOM 1359 N N . LYS A 1 164 ? 4.853 9.386 3.212 1.00 96.44 164 LYS A N 1
ATOM 1360 C CA . LYS A 1 164 ? 4.155 10.661 2.989 1.00 96.44 164 LYS A CA 1
ATOM 1361 C C . LYS A 1 164 ? 4.560 11.345 1.680 1.00 96.44 164 LYS A C 1
ATOM 1363 O O . LYS A 1 164 ? 3.705 11.924 1.018 1.00 96.44 164 LYS A O 1
ATOM 1368 N N . ILE A 1 165 ? 5.830 11.271 1.278 1.00 97.19 165 ILE A N 1
ATOM 1369 C CA . ILE A 1 165 ? 6.273 11.767 -0.037 1.00 97.19 165 ILE A CA 1
ATOM 1370 C C . ILE A 1 165 ? 5.568 10.991 -1.151 1.00 97.19 165 ILE A C 1
ATOM 1372 O O . ILE A 1 165 ? 4.968 11.604 -2.032 1.00 97.19 165 ILE A O 1
ATOM 1376 N N . ILE A 1 166 ? 5.581 9.656 -1.082 1.00 97.56 166 ILE A N 1
ATOM 1377 C CA . ILE A 1 166 ? 4.903 8.802 -2.066 1.00 97.56 166 ILE A CA 1
ATOM 1378 C C . ILE A 1 166 ? 3.400 9.112 -2.117 1.00 97.56 166 ILE A C 1
ATOM 1380 O O . ILE A 1 166 ? 2.859 9.295 -3.207 1.00 97.56 166 ILE A O 1
ATOM 1384 N N . SER A 1 167 ? 2.727 9.270 -0.969 1.00 97.00 167 SER A N 1
ATOM 1385 C CA . SER A 1 167 ? 1.297 9.606 -0.952 1.00 97.00 167 SER A CA 1
ATOM 1386 C C . SER A 1 167 ? 1.009 10.973 -1.580 1.00 97.00 167 SER A C 1
ATOM 1388 O O . SER A 1 167 ? 0.041 11.105 -2.326 1.00 97.00 167 SER A O 1
ATOM 1390 N N . LEU A 1 168 ? 1.856 11.984 -1.352 1.00 97.06 168 LEU A N 1
ATOM 1391 C CA . LEU A 1 168 ? 1.727 13.302 -1.981 1.00 97.06 168 LEU A CA 1
ATOM 1392 C C . LEU A 1 168 ? 1.927 13.242 -3.501 1.00 97.06 168 LEU A C 1
ATOM 1394 O O . LEU A 1 168 ? 1.147 13.857 -4.232 1.00 97.06 168 LEU A O 1
ATOM 1398 N N . ILE A 1 169 ? 2.907 12.468 -3.980 1.00 97.25 169 ILE A N 1
ATOM 1399 C CA . ILE A 1 169 ? 3.119 12.239 -5.417 1.00 97.25 169 ILE A CA 1
ATOM 1400 C C . ILE A 1 169 ? 1.884 11.566 -6.029 1.00 97.25 169 ILE A C 1
ATOM 1402 O O . ILE A 1 169 ? 1.360 12.054 -7.028 1.00 97.25 169 ILE A O 1
ATOM 1406 N N . ILE A 1 170 ? 1.367 10.498 -5.409 1.00 97.44 170 ILE A N 1
ATOM 1407 C CA . ILE A 1 170 ? 0.164 9.785 -5.871 1.00 97.44 170 ILE A CA 1
ATOM 1408 C C . ILE A 1 170 ? -1.054 10.718 -5.888 1.00 97.44 170 ILE A C 1
ATOM 1410 O O . ILE A 1 170 ? -1.783 10.761 -6.880 1.00 97.44 170 ILE A O 1
ATOM 1414 N N . ASN A 1 171 ? -1.265 11.499 -4.824 1.00 96.44 171 ASN A N 1
ATOM 1415 C CA . ASN A 1 171 ? -2.353 12.475 -4.733 1.00 96.44 171 ASN A CA 1
ATOM 1416 C C . ASN A 1 171 ? -2.299 13.474 -5.893 1.00 96.44 171 ASN A C 1
ATOM 1418 O O . ASN A 1 171 ? -3.318 13.729 -6.540 1.00 96.44 171 ASN A O 1
ATOM 1422 N N . LYS A 1 172 ? -1.110 14.028 -6.172 1.00 95.00 172 LYS A N 1
ATOM 1423 C CA . LYS A 1 172 ? -0.918 15.004 -7.245 1.00 95.00 172 LYS A CA 1
ATOM 1424 C C . LYS A 1 172 ? -1.101 14.371 -8.619 1.00 95.00 172 LYS A C 1
ATOM 1426 O O . LYS A 1 172 ? -1.851 14.916 -9.426 1.00 95.00 172 LYS A O 1
ATOM 1431 N N . TYR A 1 173 ? -0.494 13.207 -8.850 1.00 95.31 173 TYR A N 1
ATOM 1432 C CA . TYR A 1 173 ? -0.629 12.445 -10.089 1.00 95.31 173 TYR A CA 1
ATOM 1433 C C . TYR A 1 173 ? -2.105 12.176 -10.414 1.00 95.31 173 TYR A C 1
ATOM 1435 O O . TYR A 1 173 ? -2.602 12.511 -11.492 1.00 95.31 173 TYR A O 1
ATOM 1443 N N . HIS A 1 174 ? -2.866 11.690 -9.431 1.00 96.19 174 HIS A N 1
ATOM 1444 C CA . HIS A 1 174 ? -4.283 11.390 -9.618 1.00 96.19 174 HIS A CA 1
ATOM 1445 C C . HIS A 1 174 ? -5.215 12.594 -9.497 1.00 96.19 174 HIS A C 1
ATOM 1447 O O . HIS A 1 174 ? -6.375 12.494 -9.887 1.00 96.19 174 HIS A O 1
ATOM 1453 N N . ASN A 1 175 ? -4.734 13.764 -9.074 1.00 95.31 175 ASN A N 1
ATOM 1454 C CA . ASN A 1 175 ? -5.586 14.892 -8.682 1.00 95.31 175 ASN A CA 1
ATOM 1455 C C . ASN A 1 175 ? -6.673 14.467 -7.669 1.00 95.31 175 ASN A C 1
ATOM 1457 O O . ASN A 1 175 ? -7.832 14.871 -7.751 1.00 95.31 175 ASN A O 1
ATOM 1461 N N . VAL A 1 176 ? -6.296 13.602 -6.726 1.00 96.62 176 VAL A N 1
ATOM 1462 C CA . VAL A 1 176 ? -7.174 13.072 -5.678 1.00 96.62 176 VAL A CA 1
ATOM 1463 C C . VAL A 1 176 ? -6.617 13.515 -4.334 1.00 96.62 176 VAL A C 1
ATOM 1465 O O . VAL A 1 176 ? -5.452 13.292 -4.015 1.00 96.62 176 VAL A O 1
ATOM 1468 N N . ARG A 1 177 ? -7.455 14.170 -3.527 1.00 96.25 177 ARG A N 1
ATOM 1469 C CA . ARG A 1 177 ? -7.077 14.601 -2.172 1.00 96.25 177 ARG A CA 1
ATOM 1470 C C . ARG A 1 177 ? -6.894 13.380 -1.271 1.00 96.25 177 ARG A C 1
ATOM 1472 O O . ARG A 1 177 ? -7.675 12.443 -1.374 1.00 96.25 177 ARG A O 1
ATOM 1479 N N . GLU A 1 178 ? -5.977 13.443 -0.301 1.00 95.00 178 GLU A N 1
ATOM 1480 C CA . GLU A 1 178 ? -5.674 12.312 0.599 1.00 95.00 178 GLU A CA 1
ATOM 1481 C C . GLU A 1 178 ? -6.932 11.689 1.240 1.00 95.00 178 GLU A C 1
ATOM 1483 O O . GLU A 1 178 ? -7.104 10.475 1.254 1.00 95.00 178 GLU A O 1
ATOM 1488 N N . LYS A 1 179 ? -7.880 12.532 1.677 1.00 96.12 179 LYS A N 1
ATOM 1489 C CA . LYS A 1 179 ? -9.154 12.108 2.288 1.00 96.12 179 LYS A CA 1
ATOM 1490 C C . LYS A 1 179 ? -10.100 11.329 1.362 1.00 96.12 179 LYS A C 1
ATOM 1492 O O . LYS A 1 179 ? -11.096 10.800 1.840 1.00 96.12 179 LYS A O 1
ATOM 1497 N N . LYS A 1 180 ? -9.837 11.326 0.054 1.00 98.00 180 LYS A N 1
ATOM 1498 C CA . LYS A 1 180 ? -10.588 10.593 -0.973 1.00 98.00 180 LYS A CA 1
ATOM 1499 C C . LYS A 1 180 ? -9.918 9.260 -1.330 1.00 98.00 180 LYS A C 1
ATOM 1501 O O . LYS A 1 180 ? -10.425 8.521 -2.161 1.00 98.00 180 LYS A O 1
ATOM 1506 N N . TRP A 1 181 ? -8.831 8.894 -0.658 1.00 98.31 181 TRP A N 1
ATOM 1507 C CA . TRP A 1 181 ? -8.348 7.517 -0.663 1.00 98.31 181 TRP A CA 1
ATOM 1508 C C . TRP A 1 181 ? -8.962 6.729 0.484 1.00 98.31 181 TRP A C 1
ATOM 1510 O O . TRP A 1 181 ? -9.271 7.284 1.535 1.00 98.31 181 TRP A O 1
ATOM 1520 N N . SER A 1 182 ? -9.139 5.430 0.289 1.00 97.88 182 SER A N 1
ATOM 1521 C CA . SER A 1 182 ? -9.443 4.472 1.348 1.00 97.88 182 SER A CA 1
ATOM 1522 C C . SER A 1 182 ? -8.172 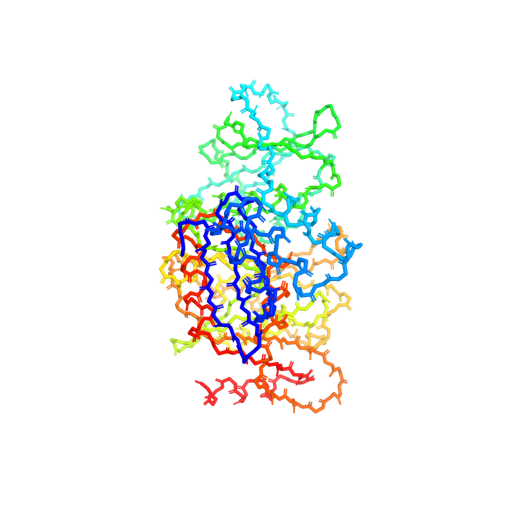3.983 2.028 1.00 97.88 182 SER A C 1
ATOM 1524 O O . SER A 1 182 ? -8.114 3.914 3.256 1.00 97.88 182 SER A O 1
ATOM 1526 N N . ALA A 1 183 ? -7.154 3.654 1.234 1.00 97.69 183 ALA A N 1
ATOM 1527 C CA . ALA A 1 183 ? -5.933 3.039 1.723 1.00 97.69 183 ALA A CA 1
ATOM 1528 C C . ALA A 1 183 ? -4.769 3.215 0.746 1.00 97.69 183 ALA A C 1
ATOM 1530 O O . ALA A 1 183 ? -4.972 3.382 -0.451 1.00 97.69 183 ALA A O 1
ATOM 1531 N N . PHE A 1 184 ? -3.555 3.086 1.262 1.00 97.88 184 PHE A N 1
ATOM 1532 C CA . PHE A 1 184 ? -2.333 2.856 0.506 1.00 97.88 184 PHE A CA 1
ATOM 1533 C C . PHE A 1 184 ? -1.785 1.514 0.990 1.00 97.88 184 PHE A C 1
ATOM 1535 O O . PHE A 1 184 ? -1.170 1.447 2.056 1.00 97.88 184 PHE A O 1
ATOM 1542 N N . LEU A 1 185 ? -2.131 0.444 0.269 1.00 97.12 185 LEU A N 1
ATOM 1543 C CA . LEU A 1 185 ? -1.853 -0.931 0.678 1.00 97.12 185 LEU A CA 1
ATOM 1544 C C . LEU A 1 185 ? -0.425 -1.338 0.329 1.00 97.12 185 LEU A C 1
ATOM 1546 O O . LEU A 1 185 ? 0.053 -1.016 -0.755 1.00 97.12 185 LEU A O 1
ATOM 1550 N N . HIS A 1 186 ? 0.237 -2.083 1.208 1.00 94.94 186 HIS A N 1
ATOM 1551 C CA . HIS A 1 186 ? 1.538 -2.663 0.887 1.00 94.94 186 HIS A CA 1
ATOM 1552 C C . HIS A 1 186 ? 1.353 -3.892 -0.007 1.00 94.94 186 HIS A C 1
ATOM 1554 O O . HIS A 1 186 ? 0.931 -4.955 0.445 1.00 94.94 186 HIS A O 1
ATOM 1560 N N . GLY A 1 187 ? 1.678 -3.753 -1.289 1.00 95.50 187 GLY A N 1
ATOM 1561 C CA . GLY A 1 187 ? 1.617 -4.849 -2.249 1.00 95.50 187 GLY A CA 1
ATOM 1562 C C . GLY A 1 187 ? 1.864 -4.391 -3.679 1.00 95.50 187 GLY A C 1
ATOM 1563 O O . GLY A 1 187 ? 1.967 -3.195 -3.958 1.00 95.50 187 GLY A O 1
ATOM 1564 N N . SER A 1 188 ? 1.928 -5.363 -4.580 1.00 97.50 188 SER A N 1
ATOM 1565 C CA . SER A 1 188 ? 2.113 -5.138 -6.014 1.00 97.50 188 SER A CA 1
ATOM 1566 C C . SER A 1 188 ? 0.801 -5.394 -6.744 1.00 97.50 188 SER A C 1
ATOM 1568 O O . SER A 1 188 ? 0.116 -6.372 -6.448 1.00 97.50 188 SER A O 1
ATOM 1570 N N . ILE A 1 189 ? 0.448 -4.562 -7.721 1.00 98.25 189 ILE A N 1
ATOM 1571 C CA . ILE A 1 189 ? -0.704 -4.815 -8.590 1.00 98.25 189 ILE A CA 1
ATOM 1572 C C . ILE A 1 189 ? -0.226 -5.014 -10.017 1.00 98.25 189 ILE A C 1
ATOM 1574 O O . ILE A 1 189 ? 0.483 -4.178 -10.578 1.00 98.25 189 ILE A O 1
ATOM 1578 N N . VAL A 1 190 ? -0.678 -6.110 -10.618 1.00 97.75 190 VAL A N 1
ATOM 1579 C CA . VAL A 1 190 ? -0.494 -6.397 -12.040 1.00 97.75 190 VAL A CA 1
ATOM 1580 C C . VAL A 1 190 ? -1.845 -6.571 -12.722 1.00 97.75 190 VAL A C 1
ATOM 1582 O O . VAL A 1 190 ? -2.831 -6.946 -12.085 1.00 97.75 190 VAL A O 1
ATOM 1585 N N . HIS A 1 191 ? -1.897 -6.291 -14.021 1.00 96.50 191 HIS A N 1
ATOM 1586 C CA . HIS A 1 191 ? -3.133 -6.292 -14.796 1.00 96.50 191 HIS A CA 1
ATOM 1587 C C . HIS A 1 191 ? -2.963 -6.978 -16.152 1.00 96.50 191 HIS A C 1
ATOM 1589 O O . HIS A 1 191 ? -2.004 -6.702 -16.871 1.00 96.50 191 HIS A O 1
ATOM 1595 N N . LYS A 1 192 ? -3.912 -7.833 -16.540 1.00 94.62 192 LYS A N 1
ATOM 1596 C CA . LYS A 1 192 ? -3.974 -8.440 -17.876 1.00 94.62 192 LYS A CA 1
ATOM 1597 C C . LYS A 1 192 ? -5.415 -8.793 -18.229 1.00 94.62 192 LYS A C 1
ATOM 1599 O O . LYS A 1 192 ? -6.148 -9.288 -17.379 1.00 94.62 192 LYS A O 1
ATOM 1604 N N . SER A 1 193 ? -5.817 -8.542 -19.475 1.00 90.12 193 SER A N 1
ATOM 1605 C CA . SER A 1 193 ? -7.132 -8.932 -20.015 1.00 90.12 193 SER A CA 1
ATOM 1606 C C . SER A 1 193 ? -8.315 -8.561 -19.102 1.00 90.12 193 SER A C 1
ATOM 1608 O O . SER A 1 193 ? -9.138 -9.408 -18.769 1.00 90.12 193 SER A O 1
ATOM 1610 N N . ASN A 1 194 ? -8.379 -7.298 -18.662 1.00 89.00 194 ASN A N 1
ATOM 1611 C CA . ASN A 1 194 ? -9.400 -6.757 -17.749 1.00 89.00 194 ASN A CA 1
ATOM 1612 C C . ASN A 1 194 ? -9.406 -7.327 -16.318 1.00 89.00 194 ASN A C 1
ATOM 1614 O O . ASN A 1 194 ? -10.277 -6.966 -15.526 1.00 89.00 194 ASN A O 1
ATOM 1618 N N . LYS A 1 195 ? -8.421 -8.148 -15.942 1.00 94.62 195 LYS A N 1
ATOM 1619 C CA . LYS A 1 195 ? -8.265 -8.669 -14.580 1.00 94.62 195 LYS A CA 1
ATOM 1620 C C . LYS A 1 195 ? -7.047 -8.052 -13.913 1.00 94.62 195 LYS A C 1
ATOM 1622 O O . LYS A 1 195 ? -5.983 -7.935 -14.518 1.00 94.62 195 LYS A O 1
ATOM 1627 N N . SER A 1 196 ? -7.221 -7.660 -12.658 1.00 96.88 196 SER A N 1
ATOM 1628 C CA . SER A 1 196 ? -6.151 -7.137 -11.811 1.00 96.88 196 SER A CA 1
ATOM 1629 C C . SER A 1 196 ? -5.953 -8.064 -10.622 1.00 96.88 196 SER A C 1
ATOM 1631 O O . SER A 1 196 ? -6.929 -8.594 -10.084 1.00 96.88 196 SER A O 1
ATOM 1633 N N . PHE A 1 197 ? -4.702 -8.209 -10.202 1.00 97.31 197 PHE A N 1
ATOM 1634 C CA . PHE A 1 197 ? -4.304 -9.068 -9.094 1.00 97.31 197 PHE A CA 1
ATOM 1635 C C . PHE A 1 197 ? -3.460 -8.259 -8.120 1.00 97.31 197 PHE A C 1
ATOM 1637 O O . PHE A 1 197 ? -2.447 -7.686 -8.522 1.00 97.31 197 PHE A O 1
ATOM 1644 N N . LEU A 1 198 ? -3.888 -8.197 -6.859 1.00 98.00 198 LEU A N 1
ATOM 1645 C CA . LEU A 1 198 ? -3.118 -7.604 -5.772 1.00 98.00 198 LEU A CA 1
ATOM 1646 C C . LEU A 1 198 ? -2.296 -8.704 -5.099 1.00 98.00 198 LEU A C 1
ATOM 1648 O O . LEU A 1 198 ? -2.852 -9.637 -4.527 1.00 98.00 198 LEU A O 1
ATOM 1652 N N . ILE A 1 199 ? -0.976 -8.584 -5.167 1.00 97.31 199 ILE A N 1
ATOM 1653 C CA . ILE A 1 199 ? -0.011 -9.537 -4.626 1.00 97.31 199 ILE A CA 1
ATOM 1654 C C . ILE A 1 199 ? 0.524 -8.982 -3.308 1.00 97.31 199 ILE A C 1
ATOM 1656 O O . ILE A 1 199 ? 1.139 -7.914 -3.268 1.00 97.31 199 ILE A O 1
ATOM 1660 N N . ILE A 1 200 ? 0.285 -9.723 -2.233 1.00 96.44 200 ILE A N 1
ATOM 1661 C CA . ILE A 1 200 ? 0.652 -9.388 -0.853 1.00 96.44 200 ILE A CA 1
ATOM 1662 C C . ILE A 1 200 ? 1.389 -10.571 -0.211 1.00 96.44 200 ILE A C 1
ATOM 1664 O O . ILE A 1 200 ? 1.527 -11.635 -0.815 1.00 96.44 200 ILE A O 1
ATOM 1668 N N . GLY A 1 201 ? 1.895 -10.392 1.003 1.00 93.00 201 GLY A N 1
ATOM 1669 C CA . GLY A 1 201 ? 2.754 -11.351 1.686 1.00 93.00 201 GLY A CA 1
ATOM 1670 C C . GLY A 1 201 ? 3.845 -10.637 2.482 1.00 93.00 201 GLY A C 1
ATOM 1671 O O . GLY A 1 201 ? 4.269 -9.530 2.145 1.00 93.00 201 GLY A O 1
ATOM 1672 N N . ASN A 1 202 ? 4.396 -11.306 3.488 1.00 89.38 202 ASN A N 1
ATOM 1673 C CA . ASN A 1 202 ? 5.471 -10.755 4.316 1.00 89.38 202 ASN A CA 1
ATOM 1674 C C . ASN A 1 202 ? 6.730 -10.385 3.501 1.00 89.38 202 ASN A C 1
ATOM 1676 O O . ASN A 1 202 ? 6.912 -10.788 2.345 1.00 89.38 202 ASN A O 1
ATOM 1680 N N . SER A 1 203 ? 7.650 -9.614 4.086 1.00 85.69 203 SER A N 1
ATOM 1681 C CA . SER A 1 203 ? 8.976 -9.395 3.481 1.00 85.69 203 SER A CA 1
ATOM 1682 C C . SER A 1 203 ? 9.667 -10.739 3.201 1.00 85.69 203 SER A C 1
ATOM 1684 O O . SER A 1 203 ? 9.720 -11.601 4.071 1.00 85.69 203 SER A O 1
ATOM 1686 N N . GLY A 1 204 ? 10.204 -10.921 1.990 1.00 85.88 204 GLY A N 1
ATOM 1687 C CA . GLY A 1 204 ? 10.849 -12.175 1.570 1.00 85.88 204 GLY A CA 1
ATOM 1688 C C . GLY A 1 204 ? 9.908 -13.275 1.076 1.00 85.88 204 GLY A C 1
ATOM 1689 O O . GLY A 1 204 ? 10.375 -14.328 0.666 1.00 85.88 204 GLY A O 1
ATOM 1690 N N . SER A 1 205 ? 8.597 -13.033 1.041 1.00 89.38 205 SER A N 1
ATOM 1691 C CA . SER A 1 205 ? 7.613 -14.002 0.536 1.00 89.38 205 SER A CA 1
ATOM 1692 C C . SER A 1 205 ? 7.593 -14.180 -0.988 1.00 89.38 205 SER A C 1
ATOM 1694 O O . SER A 1 205 ? 6.904 -15.066 -1.483 1.00 89.38 205 SER A O 1
ATOM 1696 N N . GLY A 1 206 ? 8.327 -13.353 -1.740 1.00 89.75 206 GLY A N 1
ATOM 1697 C CA . GLY A 1 206 ? 8.378 -13.414 -3.203 1.00 89.75 206 GLY A CA 1
ATOM 1698 C C . GLY A 1 206 ? 7.376 -12.520 -3.944 1.00 89.75 206 GLY A C 1
ATOM 1699 O O . GLY A 1 206 ? 7.307 -12.625 -5.164 1.00 89.75 206 GLY A O 1
ATOM 1700 N N . LYS A 1 207 ? 6.650 -11.609 -3.264 1.00 92.50 207 LYS A N 1
ATOM 1701 C CA . LYS A 1 207 ? 5.685 -10.663 -3.882 1.00 92.50 207 LYS A CA 1
ATOM 1702 C C . LYS A 1 207 ? 6.196 -10.022 -5.175 1.00 92.50 207 LYS A C 1
ATOM 1704 O O . LYS A 1 207 ? 5.636 -10.225 -6.249 1.00 92.50 207 LYS A O 1
ATOM 1709 N N . THR A 1 208 ? 7.290 -9.276 -5.056 1.00 92.25 208 THR A N 1
ATOM 1710 C CA . THR A 1 208 ? 7.864 -8.508 -6.157 1.00 92.25 208 THR A CA 1
ATOM 1711 C C . THR A 1 208 ? 8.464 -9.424 -7.217 1.00 92.25 208 THR A C 1
ATOM 1713 O O . THR A 1 208 ? 8.368 -9.131 -8.407 1.00 92.25 208 THR A O 1
ATOM 1716 N N . SER A 1 209 ? 9.013 -10.576 -6.820 1.00 91.94 209 SER A N 1
ATOM 1717 C CA . SER A 1 209 ? 9.522 -11.576 -7.761 1.00 91.94 209 SER A CA 1
ATOM 1718 C C . SER A 1 209 ? 8.396 -12.168 -8.612 1.00 91.94 209 SER A C 1
ATOM 1720 O O . SER A 1 209 ? 8.537 -12.253 -9.829 1.00 91.94 209 SER A O 1
ATOM 1722 N N . LEU A 1 210 ? 7.247 -12.497 -8.006 1.00 92.88 210 LEU A N 1
ATOM 1723 C CA . LEU A 1 210 ? 6.066 -12.936 -8.747 1.00 92.88 210 LEU A CA 1
ATOM 1724 C C . LEU A 1 210 ? 5.510 -11.816 -9.635 1.00 92.88 210 LEU A C 1
ATOM 1726 O O . LEU A 1 210 ? 5.225 -12.058 -10.802 1.00 92.88 210 LEU A O 1
ATOM 1730 N N . ALA A 1 211 ? 5.389 -10.588 -9.129 1.00 95.31 211 ALA A N 1
ATOM 1731 C CA . ALA A 1 211 ? 4.942 -9.457 -9.940 1.00 95.31 211 ALA A CA 1
ATOM 1732 C C . ALA A 1 211 ? 5.849 -9.246 -11.170 1.00 95.31 211 ALA A C 1
ATOM 1734 O O . ALA A 1 211 ? 5.353 -9.095 -12.284 1.00 95.31 211 ALA A O 1
ATOM 1735 N N . THR A 1 212 ? 7.171 -9.335 -10.990 1.00 94.31 212 THR A N 1
ATOM 1736 C CA . THR A 1 212 ? 8.168 -9.262 -12.075 1.00 94.31 212 THR A CA 1
ATOM 1737 C C . THR A 1 212 ? 7.949 -10.358 -13.116 1.00 94.31 212 THR A C 1
ATOM 1739 O O . THR A 1 212 ? 7.948 -10.087 -14.317 1.00 94.31 212 THR A O 1
ATOM 1742 N N . LEU A 1 213 ? 7.717 -11.589 -12.660 1.00 92.19 213 LEU A N 1
ATOM 1743 C CA . LEU A 1 213 ? 7.448 -12.748 -13.506 1.00 92.19 213 LEU A CA 1
ATOM 1744 C C . LEU A 1 213 ? 6.182 -12.559 -14.348 1.00 92.19 213 LEU A C 1
ATOM 1746 O O . LEU A 1 213 ? 6.197 -12.745 -15.563 1.00 92.19 213 LEU A O 1
ATOM 1750 N N . LEU A 1 214 ? 5.090 -12.119 -13.722 1.00 94.00 214 LEU A N 1
ATOM 1751 C CA . LEU A 1 214 ? 3.836 -11.849 -14.420 1.00 94.00 214 LEU A CA 1
ATOM 1752 C C . LEU A 1 214 ? 4.022 -10.740 -15.452 1.00 94.00 214 LEU A C 1
ATOM 1754 O O . LEU A 1 214 ? 3.607 -10.885 -16.599 1.00 94.00 214 LEU A O 1
ATOM 1758 N N . VAL A 1 215 ? 4.720 -9.665 -15.095 1.00 95.25 215 VAL A N 1
ATOM 1759 C CA . VAL A 1 215 ? 4.992 -8.568 -16.027 1.00 95.25 215 VAL A CA 1
ATOM 1760 C C . VAL A 1 215 ? 5.826 -9.025 -17.224 1.00 95.25 215 VAL A C 1
ATOM 1762 O O . VAL A 1 215 ? 5.506 -8.689 -18.365 1.00 95.25 215 VAL A O 1
ATOM 1765 N N . LYS A 1 216 ? 6.832 -9.879 -17.002 1.00 91.56 216 LYS A N 1
ATOM 1766 C CA . LYS A 1 216 ? 7.591 -10.518 -18.086 1.00 91.56 216 LYS A CA 1
ATOM 1767 C C . LYS A 1 216 ? 6.692 -11.338 -19.025 1.00 91.56 216 LYS A C 1
ATOM 1769 O O . LYS A 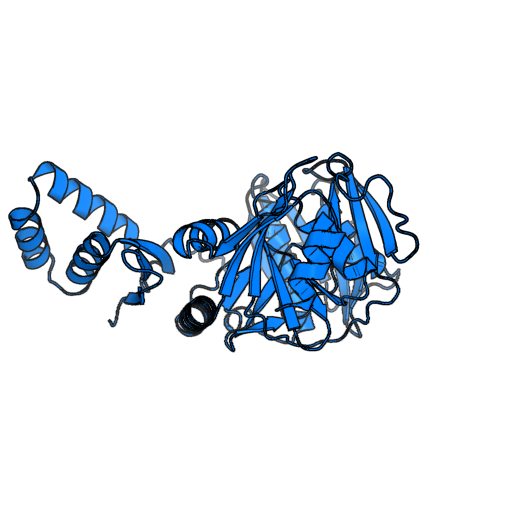1 216 ? 6.947 -11.363 -20.225 1.00 91.56 216 LYS A O 1
ATOM 1774 N N . ASN A 1 217 ? 5.610 -11.922 -18.511 1.00 91.69 217 ASN A N 1
ATOM 1775 C CA . ASN A 1 217 ? 4.610 -12.685 -19.271 1.00 91.69 217 ASN A CA 1
ATOM 1776 C C . ASN A 1 217 ? 3.448 -11.828 -19.805 1.00 91.69 217 ASN A C 1
ATOM 1778 O O . ASN A 1 217 ? 2.324 -12.308 -20.015 1.00 91.69 217 ASN A O 1
ATOM 1782 N N . GLY A 1 218 ? 3.706 -10.541 -20.039 1.00 92.88 218 GLY A N 1
ATOM 1783 C CA . GLY A 1 218 ? 2.773 -9.633 -20.700 1.00 92.88 218 GLY A CA 1
ATOM 1784 C C . GLY A 1 218 ? 1.669 -9.095 -19.794 1.00 92.88 218 GLY A C 1
ATOM 1785 O O . GLY A 1 218 ? 0.631 -8.677 -20.300 1.00 92.88 218 GLY A O 1
ATOM 1786 N N . PHE A 1 219 ? 1.851 -9.126 -18.472 1.00 95.56 219 PHE A N 1
ATOM 1787 C CA . PHE A 1 219 ? 1.015 -8.336 -17.571 1.00 95.56 219 PHE A CA 1
ATOM 1788 C C . PHE A 1 219 ? 1.527 -6.894 -17.524 1.00 95.56 219 PHE A C 1
ATOM 1790 O O . PHE A 1 219 ? 2.729 -6.635 -17.556 1.00 95.56 219 PHE A O 1
ATOM 1797 N N . LYS A 1 220 ? 0.606 -5.945 -17.398 1.00 96.69 220 LYS A N 1
ATOM 1798 C CA . LYS A 1 220 ? 0.911 -4.548 -17.107 1.00 96.69 220 LYS A CA 1
ATOM 1799 C C . LYS A 1 220 ? 1.238 -4.403 -15.621 1.00 96.69 220 LYS A C 1
ATOM 1801 O O . LYS A 1 220 ? 0.494 -4.917 -14.783 1.00 96.69 220 LYS A O 1
ATOM 1806 N N . LEU A 1 221 ? 2.305 -3.681 -15.289 1.00 98.00 221 LEU A N 1
ATOM 1807 C CA . LEU A 1 221 ? 2.574 -3.274 -13.909 1.00 98.00 221 LEU A CA 1
ATOM 1808 C C . LEU A 1 221 ? 1.704 -2.060 -13.579 1.00 98.00 221 LEU A C 1
ATOM 1810 O O . LEU A 1 221 ? 1.772 -1.056 -14.290 1.00 98.00 221 LEU A O 1
ATOM 1814 N N . ILE A 1 222 ? 0.897 -2.150 -12.520 1.00 97.94 222 ILE A N 1
ATOM 1815 C CA . ILE A 1 222 ? 0.051 -1.041 -12.066 1.00 97.94 222 ILE A CA 1
ATOM 1816 C C . ILE A 1 222 ? 0.729 -0.227 -10.963 1.00 97.94 222 ILE A C 1
ATOM 1818 O O . ILE A 1 222 ? 0.668 0.999 -10.995 1.00 97.94 222 ILE A O 1
ATOM 1822 N N . CYS A 1 223 ? 1.339 -0.906 -9.995 1.00 97.50 223 CYS A N 1
ATOM 1823 C CA . CYS A 1 223 ? 2.144 -0.326 -8.920 1.00 97.50 223 CYS A CA 1
ATOM 1824 C C . CYS A 1 223 ? 2.900 -1.444 -8.186 1.00 97.50 223 CYS A C 1
ATOM 1826 O O . CYS A 1 223 ? 2.466 -2.599 -8.208 1.00 97.50 223 CYS A O 1
ATOM 1828 N N . ASP A 1 224 ? 3.989 -1.103 -7.503 1.00 96.88 224 ASP A N 1
ATOM 1829 C CA . ASP A 1 224 ? 4.696 -1.967 -6.542 1.00 96.88 224 ASP A CA 1
ATOM 1830 C C . ASP A 1 224 ? 4.789 -1.276 -5.175 1.00 96.88 224 ASP A C 1
ATOM 1832 O O . ASP A 1 224 ? 4.654 -0.061 -5.123 1.00 96.88 224 ASP A O 1
ATOM 1836 N N . ASP A 1 225 ? 5.020 -2.002 -4.076 1.00 93.44 225 ASP A N 1
ATOM 1837 C CA . ASP A 1 225 ? 5.172 -1.506 -2.684 1.00 93.44 225 ASP A CA 1
ATOM 1838 C C . ASP A 1 225 ? 4.016 -0.663 -2.084 1.00 93.44 225 ASP A C 1
ATOM 1840 O O . ASP A 1 225 ? 3.793 -0.694 -0.877 1.00 93.44 225 ASP A O 1
ATOM 1844 N N . THR A 1 226 ? 3.281 0.120 -2.869 1.00 95.88 226 THR A N 1
ATOM 1845 C CA . THR A 1 226 ? 2.217 1.034 -2.460 1.00 95.88 226 THR A CA 1
ATOM 1846 C C . THR A 1 226 ? 1.108 1.012 -3.505 1.00 95.88 226 THR A C 1
ATOM 1848 O O . THR A 1 226 ? 1.228 1.595 -4.580 1.00 95.88 226 THR A O 1
ATOM 1851 N N . ALA A 1 227 ? -0.001 0.372 -3.153 1.00 97.56 227 ALA A N 1
ATOM 1852 C CA . ALA A 1 227 ? -1.199 0.242 -3.963 1.00 97.56 227 ALA A CA 1
ATOM 1853 C C . ALA A 1 227 ? -2.301 1.194 -3.457 1.00 97.56 227 ALA A C 1
ATOM 1855 O O . ALA A 1 227 ? -2.950 0.904 -2.444 1.00 97.56 227 ALA A O 1
ATOM 1856 N N . PRO A 1 228 ? -2.527 2.346 -4.119 1.00 98.19 228 PRO A N 1
ATOM 1857 C CA . PRO A 1 228 ? -3.465 3.353 -3.640 1.00 98.19 228 PRO A CA 1
ATOM 1858 C C . PRO A 1 228 ? -4.907 2.978 -4.006 1.00 98.19 228 PRO A C 1
ATOM 1860 O O . PRO A 1 228 ? -5.294 3.018 -5.170 1.00 98.19 228 PRO A O 1
ATOM 1863 N N . LEU A 1 229 ? -5.717 2.625 -3.010 1.00 98.56 229 LEU A N 1
ATOM 1864 C CA . LEU A 1 229 ? -7.137 2.292 -3.131 1.00 98.56 229 LEU A CA 1
ATOM 1865 C C . LEU A 1 229 ? -7.985 3.536 -2.876 1.00 98.56 229 LEU A C 1
ATOM 1867 O O . LEU A 1 229 ? -7.932 4.106 -1.782 1.00 98.56 229 LEU A O 1
ATOM 1871 N N . ASN A 1 230 ? -8.779 3.967 -3.853 1.00 98.06 230 ASN A N 1
ATOM 1872 C CA . ASN A 1 230 ? -9.660 5.120 -3.704 1.00 98.06 230 ASN A CA 1
ATOM 1873 C C . ASN A 1 230 ? -10.958 4.766 -2.951 1.00 98.06 230 ASN A C 1
ATOM 1875 O O . ASN A 1 230 ? -11.302 3.603 -2.741 1.00 98.06 230 ASN A O 1
ATOM 1879 N N . ASN A 1 231 ? -11.703 5.790 -2.555 1.00 96.38 231 ASN A N 1
ATOM 1880 C CA . ASN A 1 231 ? -13.010 5.684 -1.900 1.00 96.38 231 ASN A CA 1
ATOM 1881 C C . ASN A 1 231 ? -14.153 5.146 -2.794 1.00 96.38 231 ASN A C 1
ATOM 1883 O O . ASN A 1 231 ? -15.280 5.014 -2.321 1.00 96.38 231 ASN A O 1
ATOM 1887 N N . GLN A 1 232 ? -13.881 4.844 -4.065 1.00 96.38 232 GLN A N 1
ATOM 1888 C CA . GLN A 1 232 ? -14.796 4.140 -4.970 1.00 96.38 232 GLN A CA 1
ATOM 1889 C C . GLN A 1 232 ? -14.456 2.642 -5.085 1.00 96.38 232 GLN A C 1
ATOM 1891 O O . GLN A 1 232 ? -15.147 1.913 -5.792 1.00 96.38 232 GLN A O 1
ATOM 1896 N N . GLY A 1 233 ? -13.404 2.168 -4.408 1.00 96.44 233 GLY A N 1
ATOM 1897 C CA . GLY A 1 233 ? -12.973 0.770 -4.445 1.00 96.44 233 GLY A CA 1
ATOM 1898 C C . GLY A 1 233 ? -12.070 0.408 -5.630 1.00 96.44 233 GLY A C 1
ATOM 1899 O O . GLY A 1 233 ? -11.956 -0.772 -5.963 1.00 96.44 233 GLY A O 1
ATOM 1900 N N . PHE A 1 234 ? -11.433 1.394 -6.270 1.00 98.12 234 PHE A N 1
ATOM 1901 C CA . PHE A 1 234 ? -10.506 1.187 -7.386 1.00 98.12 234 PHE A CA 1
ATOM 1902 C C . PHE A 1 234 ? -9.074 1.573 -7.015 1.00 98.12 234 PHE A C 1
ATOM 1904 O O . PHE A 1 234 ? -8.839 2.539 -6.291 1.00 98.12 234 PHE A O 1
ATOM 1911 N N . PHE A 1 235 ? -8.107 0.850 -7.571 1.00 98.38 235 PHE A N 1
ATOM 1912 C CA . PHE A 1 235 ? -6.688 1.115 -7.388 1.00 98.38 235 PHE A CA 1
ATOM 1913 C C . PHE A 1 235 ? -6.162 2.088 -8.435 1.00 98.38 235 PHE A C 1
ATOM 1915 O O . PHE A 1 235 ? -6.326 1.861 -9.632 1.00 98.38 235 PHE A O 1
ATOM 1922 N N . GLY A 1 236 ? -5.526 3.169 -7.995 1.00 98.00 236 GLY A N 1
ATOM 1923 C CA . GLY A 1 236 ? -4.848 4.106 -8.883 1.00 98.00 236 GLY A CA 1
ATOM 1924 C C . GLY A 1 236 ? -3.522 3.536 -9.382 1.00 98.00 236 GLY A C 1
ATOM 1925 O O . GLY A 1 236 ? -2.749 2.981 -8.608 1.00 98.00 236 GLY A O 1
ATOM 1926 N N . HIS A 1 237 ? -3.233 3.712 -10.669 1.00 97.81 237 HIS A N 1
ATOM 1927 C CA . HIS A 1 237 ? -1.902 3.467 -11.225 1.00 97.81 237 HIS A CA 1
ATOM 1928 C C . HIS A 1 237 ? -0.834 4.292 -10.492 1.00 97.81 237 HIS A C 1
ATOM 1930 O O . HIS A 1 237 ? -1.025 5.486 -10.283 1.00 97.81 237 HIS A O 1
ATOM 1936 N N . PHE A 1 238 ? 0.309 3.713 -10.148 1.00 97.75 238 PHE A N 1
ATOM 1937 C CA . PHE A 1 238 ? 1.474 4.470 -9.700 1.00 97.75 238 PHE A CA 1
ATOM 1938 C C . PHE A 1 238 ? 2.710 3.884 -10.384 1.00 97.75 238 PHE A C 1
ATOM 1940 O O . PHE A 1 238 ? 3.038 2.729 -10.125 1.00 97.75 238 PHE A O 1
ATOM 1947 N N . PRO A 1 239 ? 3.382 4.630 -11.283 1.00 96.69 239 PRO A N 1
ATOM 1948 C CA . PRO A 1 239 ? 4.472 4.096 -12.090 1.00 96.69 239 PRO A CA 1
ATOM 1949 C C . PRO A 1 239 ? 5.769 4.037 -11.280 1.00 96.69 239 PRO A C 1
ATOM 1951 O O . PRO A 1 239 ? 6.738 4.704 -11.618 1.00 96.69 239 PRO A O 1
ATOM 1954 N N . ASN A 1 240 ? 5.796 3.285 -10.185 1.00 97.06 240 ASN A N 1
ATOM 1955 C CA . ASN A 1 240 ? 7.037 2.965 -9.501 1.00 97.06 240 ASN A CA 1
ATOM 1956 C C . ASN A 1 240 ? 7.591 1.612 -9.955 1.00 97.06 240 ASN A C 1
ATOM 1958 O O . ASN A 1 240 ? 6.871 0.719 -10.398 1.00 97.06 240 ASN A O 1
ATOM 1962 N N . ALA A 1 241 ? 8.913 1.503 -9.898 1.00 97.69 241 ALA A N 1
ATOM 1963 C CA . ALA A 1 241 ? 9.650 0.307 -10.256 1.00 97.69 241 ALA A CA 1
ATOM 1964 C C . ALA A 1 241 ? 9.490 -0.793 -9.201 1.00 97.69 241 ALA A C 1
ATOM 1966 O O . ALA A 1 241 ? 9.432 -0.518 -8.003 1.00 97.69 241 ALA A O 1
ATOM 1967 N N . LEU A 1 242 ? 9.499 -2.038 -9.676 1.00 96.44 242 LEU A N 1
ATOM 1968 C CA . LEU A 1 242 ? 9.548 -3.243 -8.856 1.00 96.44 242 LEU A CA 1
ATOM 1969 C C . LEU A 1 242 ? 10.855 -3.271 -8.056 1.00 96.44 242 LEU A C 1
ATOM 1971 O O . LEU A 1 242 ? 11.922 -3.113 -8.648 1.00 96.44 242 LEU A O 1
ATOM 1975 N N . SER A 1 243 ? 10.794 -3.489 -6.741 1.00 93.62 243 SER A N 1
ATOM 1976 C CA . SER A 1 243 ? 11.974 -3.522 -5.859 1.00 93.62 243 SER A CA 1
ATOM 1977 C C . SER A 1 243 ? 12.459 -4.947 -5.518 1.00 93.62 243 SER A C 1
ATOM 1979 O O . SER A 1 243 ? 11.940 -5.629 -4.633 1.00 93.62 243 SER A O 1
ATOM 1981 N N . ILE A 1 244 ? 13.496 -5.438 -6.205 1.00 90.44 244 ILE A N 1
ATOM 1982 C CA . ILE A 1 244 ? 14.035 -6.788 -5.964 1.00 90.44 244 ILE A CA 1
ATOM 1983 C C . ILE A 1 244 ? 15.276 -6.701 -5.085 1.00 90.44 244 ILE A C 1
ATOM 1985 O O . ILE A 1 244 ? 16.276 -6.086 -5.451 1.00 90.44 244 ILE A O 1
ATOM 1989 N N . LYS A 1 245 ? 15.247 -7.367 -3.928 1.00 88.12 245 LYS A N 1
ATOM 1990 C CA . LYS A 1 245 ? 16.448 -7.544 -3.104 1.00 88.12 245 LYS A CA 1
ATOM 1991 C C . LYS A 1 245 ? 17.374 -8.542 -3.792 1.00 88.12 245 LYS A C 1
ATOM 1993 O O . LYS A 1 245 ? 16.953 -9.660 -4.075 1.00 88.12 245 LYS A O 1
ATOM 1998 N N . LYS A 1 246 ? 18.640 -8.179 -3.995 1.00 76.94 246 LYS A N 1
ATOM 1999 C CA . LYS A 1 246 ? 19.619 -9.019 -4.710 1.00 76.94 246 LYS A CA 1
ATOM 2000 C C . LYS A 1 246 ? 19.807 -10.405 -4.077 1.00 76.94 246 LYS A C 1
ATOM 2002 O O . LYS A 1 246 ? 19.920 -11.392 -4.785 1.00 76.94 246 LYS A O 1
ATOM 2007 N N . ALA A 1 247 ? 19.754 -10.491 -2.747 1.00 66.81 247 ALA A N 1
ATOM 2008 C CA . ALA A 1 247 ? 19.819 -11.758 -2.007 1.00 66.81 247 ALA A CA 1
ATOM 2009 C C . ALA A 1 247 ? 18.540 -12.622 -2.114 1.00 66.81 247 ALA A C 1
ATOM 2011 O O . ALA A 1 247 ? 18.480 -13.705 -1.543 1.00 66.81 247 ALA A O 1
ATOM 2012 N N . GLN A 1 248 ? 17.489 -12.128 -2.775 1.00 67.56 248 GLN A N 1
ATOM 2013 C CA . GLN A 1 248 ? 16.176 -12.773 -2.900 1.00 67.56 248 GLN A CA 1
ATOM 2014 C C . GLN A 1 248 ? 15.712 -12.811 -4.362 1.00 67.56 248 GLN A C 1
ATOM 2016 O O . GLN A 1 248 ? 14.517 -12.705 -4.648 1.00 67.56 248 GLN A O 1
ATOM 2021 N N . THR A 1 249 ? 16.651 -12.961 -5.299 1.00 68.62 249 THR A N 1
ATOM 2022 C CA . THR A 1 249 ? 16.335 -13.197 -6.713 1.00 68.62 249 THR A CA 1
ATOM 2023 C C . THR A 1 249 ? 15.501 -14.466 -6.864 1.00 68.62 249 THR A C 1
ATOM 2025 O O . THR A 1 249 ? 14.484 -14.422 -7.552 1.00 68.62 249 THR A O 1
ATOM 2028 N N . GLY A 1 250 ? 15.822 -15.542 -6.132 1.00 73.88 250 GLY A N 1
ATOM 2029 C CA . GLY A 1 250 ? 14.977 -16.731 -5.997 1.00 73.88 250 GLY A CA 1
ATOM 2030 C C . GLY A 1 250 ? 14.551 -17.281 -7.357 1.00 73.88 250 GLY A C 1
ATOM 2031 O O . GLY A 1 250 ? 15.390 -17.668 -8.162 1.00 73.88 250 GLY A O 1
ATOM 2032 N N . ILE A 1 251 ? 13.244 -17.250 -7.645 1.00 75.62 251 ILE A N 1
ATOM 2033 C CA . ILE A 1 251 ? 12.702 -17.673 -8.946 1.00 75.62 251 ILE A CA 1
ATOM 2034 C C . ILE A 1 251 ? 13.297 -16.901 -10.135 1.00 75.62 251 ILE A C 1
ATOM 2036 O O . ILE A 1 251 ? 13.264 -17.406 -11.240 1.00 75.62 251 ILE A O 1
ATOM 2040 N N . LEU A 1 252 ? 13.861 -15.708 -9.940 1.00 81.00 252 LEU A N 1
ATOM 2041 C CA . LEU A 1 252 ? 14.402 -14.857 -11.002 1.00 81.00 252 LEU A CA 1
ATOM 2042 C C . LEU A 1 252 ? 15.890 -15.088 -11.311 1.00 81.00 252 LEU A C 1
ATOM 2044 O O . LEU A 1 252 ? 16.390 -14.453 -12.234 1.00 81.00 252 LEU A O 1
ATOM 2048 N N . GLU A 1 253 ? 16.600 -15.961 -10.582 1.00 77.25 253 GLU A N 1
ATOM 2049 C CA . GLU A 1 253 ? 18.063 -16.145 -10.714 1.00 77.25 253 GLU A CA 1
ATOM 2050 C C . GLU A 1 253 ? 18.531 -16.376 -12.159 1.00 77.25 253 GLU A C 1
ATOM 2052 O O . GLU A 1 253 ? 19.528 -15.797 -12.580 1.00 77.25 253 GLU A O 1
ATOM 2057 N N . ASN A 1 254 ? 17.771 -17.144 -12.942 1.00 74.06 254 ASN A N 1
ATOM 2058 C CA . ASN A 1 254 ? 18.127 -17.505 -14.320 1.00 74.06 254 ASN A CA 1
ATOM 2059 C C . ASN A 1 254 ? 17.357 -16.705 -15.384 1.00 74.06 254 ASN A C 1
ATOM 2061 O O . ASN A 1 254 ? 17.367 -17.050 -16.566 1.00 74.06 254 ASN A O 1
ATOM 2065 N N . TYR A 1 255 ? 16.636 -15.652 -14.991 1.00 79.31 255 TYR A N 1
ATOM 2066 C CA . TYR A 1 255 ? 15.757 -14.928 -15.903 1.00 79.31 255 TYR A CA 1
ATOM 2067 C C . TYR A 1 255 ? 16.459 -13.720 -16.520 1.00 79.31 255 TYR A C 1
ATOM 2069 O O . TYR A 1 255 ? 16.898 -12.813 -15.824 1.00 79.31 255 TYR A O 1
ATOM 2077 N N . SER A 1 256 ? 16.448 -13.632 -17.855 1.00 85.44 256 SER A N 1
ATOM 2078 C CA . SER A 1 256 ? 16.817 -12.386 -18.540 1.00 85.44 256 SER A CA 1
ATOM 2079 C C . SER A 1 256 ? 15.832 -11.260 -18.195 1.00 85.44 256 SER A C 1
ATOM 2081 O O . SER A 1 256 ? 14.610 -11.434 -18.321 1.00 85.44 256 SER A O 1
ATOM 2083 N N . LEU A 1 257 ? 16.381 -10.107 -17.800 1.00 87.88 257 LEU A N 1
ATOM 2084 C CA . LEU A 1 257 ? 15.668 -8.886 -17.405 1.00 87.88 257 LEU A CA 1
ATOM 2085 C C . LEU A 1 257 ? 15.852 -7.742 -18.424 1.00 87.88 257 LEU A C 1
ATOM 2087 O O . LEU A 1 257 ? 15.637 -6.572 -18.110 1.00 87.88 257 LEU A O 1
ATOM 2091 N N . ASN A 1 258 ? 16.222 -8.060 -19.668 1.00 89.81 258 ASN A N 1
ATOM 2092 C CA . ASN A 1 258 ? 16.535 -7.069 -20.712 1.00 89.81 258 ASN A CA 1
ATOM 2093 C C . ASN A 1 258 ? 15.334 -6.184 -21.105 1.00 89.81 258 ASN A C 1
ATOM 2095 O O . ASN A 1 258 ? 15.510 -5.070 -21.609 1.00 89.81 258 ASN A O 1
ATOM 2099 N N . ASN A 1 259 ? 14.113 -6.657 -20.836 1.00 92.12 259 ASN A N 1
ATOM 2100 C CA . ASN A 1 259 ? 12.862 -5.929 -21.071 1.00 92.12 259 ASN A CA 1
ATOM 2101 C C . ASN A 1 259 ? 12.551 -4.876 -19.992 1.00 92.12 259 ASN A C 1
ATOM 2103 O O . ASN A 1 259 ? 11.520 -4.208 -20.077 1.00 92.12 259 ASN A O 1
ATOM 2107 N N . PHE A 1 260 ? 13.428 -4.705 -19.000 1.00 96.12 260 PHE A N 1
ATOM 2108 C CA . PHE A 1 260 ? 13.281 -3.733 -17.923 1.00 96.12 260 PHE A CA 1
ATOM 2109 C C . PHE A 1 260 ? 14.388 -2.674 -17.985 1.00 96.12 260 PHE A C 1
ATOM 2111 O O . PHE A 1 260 ? 15.531 -2.964 -18.341 1.00 96.12 260 PHE A O 1
ATOM 2118 N N . TYR A 1 261 ? 14.050 -1.436 -17.634 1.00 96.19 261 TYR A N 1
ATOM 2119 C CA . TYR A 1 261 ? 15.016 -0.488 -17.095 1.00 96.19 261 TYR A CA 1
ATOM 2120 C C . TYR A 1 261 ? 15.454 -0.992 -15.727 1.00 96.19 261 TYR A C 1
ATOM 2122 O O . TYR A 1 261 ? 14.605 -1.394 -14.931 1.00 96.19 261 TYR A O 1
ATOM 2130 N N . GLN A 1 262 ? 16.758 -0.982 -15.473 1.00 95.12 262 GLN A N 1
ATOM 2131 C CA . GLN A 1 262 ? 17.335 -1.501 -14.240 1.00 95.12 262 GLN A CA 1
ATOM 2132 C C . GLN A 1 262 ? 18.111 -0.399 -13.539 1.00 95.12 262 GLN A C 1
ATOM 2134 O O . GLN A 1 262 ? 18.890 0.310 -14.173 1.00 95.12 262 GLN A O 1
ATOM 2139 N N . PHE A 1 263 ? 17.923 -0.281 -12.232 1.00 95.31 263 PHE A N 1
ATOM 2140 C CA . PHE A 1 263 ? 18.695 0.633 -11.407 1.00 95.31 263 PHE A CA 1
ATOM 2141 C C . PHE A 1 263 ? 19.095 -0.052 -10.106 1.00 95.31 263 PHE A C 1
ATOM 2143 O O . PHE A 1 263 ? 18.244 -0.460 -9.317 1.00 95.31 263 PHE A O 1
ATOM 2150 N N . ASN A 1 264 ? 20.399 -0.178 -9.884 1.00 94.12 264 ASN A N 1
ATOM 2151 C CA . ASN A 1 264 ? 20.950 -0.807 -8.691 1.00 94.12 264 ASN A CA 1
ATOM 2152 C C . ASN A 1 264 ? 21.325 0.261 -7.671 1.00 94.12 264 ASN A C 1
ATOM 2154 O O . ASN A 1 264 ? 22.014 1.224 -7.997 1.00 94.12 264 ASN A O 1
ATOM 2158 N N . THR A 1 265 ? 20.909 0.081 -6.421 1.00 94.19 265 THR A N 1
ATOM 2159 C CA . THR A 1 265 ? 21.308 0.978 -5.337 1.00 94.19 265 THR A CA 1
ATOM 2160 C C . THR A 1 265 ? 21.336 0.265 -3.991 1.00 94.19 265 THR A C 1
ATOM 2162 O O . THR A 1 265 ? 20.716 -0.783 -3.794 1.00 94.19 265 THR A O 1
ATOM 2165 N N . LYS A 1 266 ? 22.071 0.848 -3.044 1.00 91.44 266 LYS A N 1
ATOM 2166 C CA . LYS A 1 266 ? 22.094 0.413 -1.649 1.00 91.44 266 LYS A CA 1
ATOM 2167 C C . LYS A 1 266 ? 21.077 1.210 -0.852 1.00 91.44 266 LYS A C 1
ATOM 2169 O O . LYS A 1 266 ? 21.062 2.441 -0.864 1.00 91.44 266 LYS A O 1
ATOM 2174 N N . THR A 1 267 ? 20.243 0.485 -0.130 1.00 86.56 267 THR A N 1
ATOM 2175 C CA . THR A 1 267 ? 19.199 1.026 0.736 1.00 86.56 267 THR A CA 1
ATOM 2176 C C . THR A 1 267 ? 19.392 0.517 2.160 1.00 86.56 267 THR A C 1
ATOM 2178 O O . THR A 1 267 ? 20.240 -0.341 2.409 1.00 86.56 267 THR A O 1
ATOM 2181 N N . TYR A 1 268 ? 18.562 0.973 3.099 1.00 80.25 268 TYR A N 1
ATOM 2182 C CA . TYR A 1 268 ? 18.538 0.397 4.449 1.00 80.25 268 TYR A CA 1
ATOM 2183 C C . TYR A 1 268 ? 18.105 -1.083 4.460 1.00 80.25 268 TYR A C 1
ATOM 2185 O O . TYR A 1 268 ? 18.377 -1.796 5.420 1.00 80.25 268 TYR A O 1
ATOM 2193 N N . LYS A 1 269 ? 17.435 -1.551 3.396 1.00 76.44 269 LYS A N 1
ATOM 2194 C CA . LYS A 1 269 ? 17.020 -2.949 3.204 1.00 76.44 269 LYS A CA 1
ATOM 2195 C C . LYS A 1 269 ? 18.108 -3.808 2.528 1.00 76.44 269 LYS A C 1
ATOM 2197 O O . LYS A 1 269 ? 17.851 -4.986 2.280 1.00 76.44 269 LYS A O 1
ATOM 2202 N N . GLY A 1 270 ? 19.272 -3.235 2.201 1.00 87.00 270 GLY A N 1
ATOM 2203 C CA . GLY A 1 270 ? 20.367 -3.885 1.471 1.00 87.00 270 GLY A CA 1
ATOM 2204 C C . GLY A 1 270 ? 20.482 -3.443 0.006 1.00 87.00 270 GLY A C 1
ATOM 2205 O O . GLY A 1 270 ? 19.967 -2.391 -0.385 1.00 87.00 270 GLY A O 1
ATOM 2206 N N . GLU A 1 271 ? 21.182 -4.243 -0.803 1.00 91.69 271 GLU A N 1
ATOM 2207 C CA . GLU A 1 271 ? 21.292 -4.047 -2.256 1.00 91.69 271 GLU A CA 1
ATOM 2208 C C . GLU A 1 271 ? 19.964 -4.381 -2.945 1.00 91.69 271 GLU A C 1
ATOM 2210 O O . GLU A 1 271 ? 19.463 -5.509 -2.856 1.00 91.69 271 GLU A O 1
ATOM 2215 N N . ILE A 1 272 ? 19.402 -3.388 -3.635 1.00 92.62 272 ILE A N 1
ATOM 2216 C CA . ILE A 1 272 ? 18.148 -3.506 -4.376 1.00 92.62 272 ILE A CA 1
ATOM 2217 C C . ILE A 1 272 ? 18.394 -3.202 -5.850 1.00 92.62 272 ILE A C 1
ATOM 2219 O O . ILE A 1 272 ? 19.041 -2.210 -6.194 1.00 92.62 272 ILE A O 1
ATOM 2223 N N . THR A 1 273 ? 17.810 -4.037 -6.703 1.00 93.44 273 THR A N 1
ATOM 2224 C CA . THR A 1 273 ? 17.639 -3.798 -8.132 1.00 93.44 273 THR A CA 1
ATOM 2225 C C . THR A 1 273 ? 16.201 -3.361 -8.378 1.00 93.44 273 THR A C 1
ATOM 2227 O O . THR A 1 273 ? 15.259 -4.124 -8.159 1.00 93.44 273 THR A O 1
ATOM 2230 N N . TYR A 1 274 ? 16.032 -2.122 -8.826 1.00 96.00 274 TYR A N 1
ATOM 2231 C CA . TYR A 1 274 ? 14.749 -1.581 -9.250 1.00 96.00 274 TYR A CA 1
ATOM 2232 C C . TYR A 1 274 ? 14.515 -1.889 -10.723 1.00 96.00 274 TYR A C 1
ATOM 2234 O O . TYR A 1 274 ? 15.377 -1.594 -11.551 1.00 96.00 274 TYR A O 1
ATOM 2242 N N . LEU A 1 275 ? 13.354 -2.461 -11.045 1.00 96.38 275 LEU A N 1
ATOM 2243 C CA . LEU A 1 275 ? 12.974 -2.839 -12.403 1.00 96.38 275 LEU A CA 1
ATOM 2244 C C . LEU A 1 275 ? 11.705 -2.116 -12.848 1.00 96.38 275 LEU A C 1
ATOM 2246 O O . LEU A 1 275 ? 10.642 -2.306 -12.257 1.00 96.38 275 LEU A O 1
ATOM 2250 N N . TYR A 1 276 ? 11.785 -1.348 -13.934 1.00 97.69 276 TYR A N 1
ATOM 2251 C CA . TYR A 1 276 ? 10.591 -0.816 -14.594 1.00 97.69 276 TYR A CA 1
ATOM 2252 C C . TYR A 1 276 ? 10.452 -1.376 -16.009 1.00 97.69 276 TYR A C 1
ATOM 2254 O O . TYR A 1 276 ? 11.429 -1.346 -16.758 1.00 97.69 276 TYR A O 1
ATOM 2262 N N . PRO A 1 277 ? 9.290 -1.901 -16.427 1.00 96.81 277 PRO A N 1
ATOM 2263 C CA . PRO A 1 277 ? 9.188 -2.589 -17.709 1.00 96.81 277 PRO A CA 1
ATOM 2264 C C . PRO A 1 277 ? 9.185 -1.567 -18.849 1.00 96.81 277 PRO A C 1
ATOM 2266 O O . PRO A 1 277 ? 8.379 -0.640 -18.854 1.00 96.81 277 PRO A O 1
ATOM 2269 N N . LYS A 1 278 ? 10.057 -1.747 -19.846 1.00 95.56 278 LYS A N 1
ATOM 2270 C CA . LYS A 1 278 ? 10.277 -0.766 -20.928 1.00 95.56 278 LYS A CA 1
ATOM 2271 C C . LYS A 1 278 ? 9.026 -0.480 -21.760 1.00 95.56 278 LYS A C 1
ATOM 2273 O O . LYS A 1 278 ? 8.860 0.622 -22.261 1.00 95.56 278 LYS A O 1
ATOM 2278 N N . LYS A 1 279 ? 8.155 -1.482 -21.908 1.00 93.50 279 LYS A N 1
ATOM 2279 C CA . LYS A 1 279 ? 6.893 -1.390 -22.660 1.00 93.50 279 LYS A CA 1
ATOM 2280 C C . LYS A 1 279 ? 5.690 -1.024 -21.779 1.00 93.50 279 LYS A C 1
ATOM 2282 O O . LYS A 1 279 ? 4.561 -1.065 -22.255 1.00 93.50 279 LYS A O 1
ATOM 2287 N N . ASN A 1 280 ? 5.898 -0.735 -20.492 1.00 94.25 280 ASN A N 1
ATOM 2288 C CA . ASN A 1 280 ? 4.802 -0.404 -19.590 1.00 94.25 280 ASN A CA 1
ATOM 2289 C C . ASN A 1 280 ? 4.390 1.054 -19.782 1.00 94.25 280 ASN A C 1
ATOM 2291 O O . ASN A 1 280 ? 5.130 1.973 -19.444 1.00 94.25 280 ASN A O 1
ATOM 2295 N N . GLU A 1 281 ? 3.199 1.262 -20.324 1.00 91.75 281 GLU A N 1
ATOM 2296 C CA . GLU A 1 281 ? 2.689 2.606 -20.556 1.00 91.75 281 GLU A CA 1
ATOM 2297 C C . GLU A 1 281 ? 2.240 3.287 -19.260 1.00 91.75 281 GLU A C 1
ATOM 2299 O O . GLU A 1 281 ? 1.469 2.718 -18.473 1.00 91.75 281 GLU A O 1
ATOM 2304 N N . ILE A 1 282 ? 2.634 4.549 -19.100 1.00 93.50 282 ILE A N 1
ATOM 2305 C CA . ILE A 1 282 ? 2.290 5.371 -17.943 1.00 93.50 282 ILE A CA 1
ATOM 2306 C C . ILE A 1 282 ? 1.061 6.208 -18.268 1.00 93.50 282 ILE A C 1
ATOM 2308 O O . ILE A 1 282 ? 1.165 7.209 -18.970 1.00 93.50 282 ILE A O 1
ATOM 2312 N N . PHE A 1 283 ? -0.085 5.808 -17.717 1.00 88.12 283 PHE A N 1
ATOM 2313 C CA . PHE A 1 283 ? -1.321 6.573 -17.828 1.00 88.12 283 PHE A CA 1
ATOM 2314 C C . PHE A 1 283 ? -2.091 6.584 -16.519 1.00 88.12 283 PHE A C 1
ATOM 2316 O O . PHE A 1 283 ? -2.247 5.558 -15.847 1.00 88.12 283 PHE A O 1
ATOM 2323 N N . LYS A 1 284 ? -2.627 7.754 -16.196 1.00 92.38 284 LYS A N 1
ATOM 2324 C CA . LYS A 1 284 ? -3.498 7.984 -15.058 1.00 92.38 284 LYS A CA 1
ATOM 2325 C C . LYS A 1 284 ? -4.811 7.230 -15.248 1.00 92.38 284 LYS A C 1
ATOM 2327 O O . LYS A 1 284 ? -5.735 7.694 -15.912 1.00 92.38 284 LYS A O 1
ATOM 2332 N N . LYS A 1 285 ? -4.886 6.042 -14.652 1.00 95.00 285 LYS A N 1
ATOM 2333 C CA . LYS A 1 285 ? -6.052 5.159 -14.714 1.00 95.00 285 LYS A CA 1
ATOM 2334 C C . LYS A 1 285 ? -6.296 4.485 -13.371 1.00 95.00 285 LYS A C 1
ATOM 2336 O O . LYS A 1 285 ? -5.368 4.259 -12.593 1.00 95.00 285 LYS A O 1
ATOM 2341 N N . PHE A 1 286 ? -7.560 4.157 -13.137 1.00 97.38 286 PHE A N 1
ATOM 2342 C CA . PHE A 1 286 ? -8.017 3.368 -12.006 1.00 97.38 286 PHE A CA 1
ATOM 2343 C C . PHE A 1 286 ? -8.396 1.957 -12.458 1.00 97.38 286 PHE A C 1
ATOM 2345 O O . PHE A 1 286 ? -8.973 1.773 -13.531 1.00 97.38 286 PHE A O 1
ATOM 2352 N N . TYR A 1 287 ? -8.073 0.968 -11.632 1.00 97.38 287 TYR A N 1
ATOM 2353 C CA . TYR A 1 287 ? -8.281 -0.446 -11.914 1.00 97.38 287 TYR A CA 1
ATOM 2354 C C . TYR A 1 287 ? -9.088 -1.085 -10.797 1.00 97.38 287 TYR A C 1
ATOM 2356 O O . TYR A 1 287 ? -8.767 -0.952 -9.616 1.00 97.38 287 TYR A O 1
ATOM 2364 N N . TYR A 1 288 ? -10.135 -1.814 -11.168 1.00 96.25 288 TYR A N 1
ATOM 2365 C CA . TYR A 1 288 ? -10.816 -2.678 -10.218 1.00 96.25 288 TYR A CA 1
ATOM 2366 C C . TYR A 1 288 ? -9.944 -3.908 -9.947 1.00 96.25 288 TYR A C 1
ATOM 2368 O O . TYR A 1 288 ? -9.372 -4.487 -10.875 1.00 96.25 288 TYR A O 1
ATOM 2376 N N . CYS A 1 289 ? -9.827 -4.295 -8.678 1.00 96.75 289 CYS A N 1
ATOM 2377 C CA . CYS A 1 289 ? -9.065 -5.464 -8.254 1.00 96.75 289 CYS A CA 1
ATOM 2378 C C . CYS A 1 289 ? -9.797 -6.159 -7.107 1.00 96.75 289 CYS A C 1
ATOM 2380 O O . CYS A 1 289 ? -9.875 -5.630 -5.994 1.00 96.75 289 CYS A O 1
ATOM 2382 N N . ARG A 1 290 ? -10.339 -7.342 -7.403 1.00 93.31 290 ARG A N 1
ATOM 2383 C CA . ARG A 1 290 ? -11.019 -8.203 -6.428 1.00 93.31 290 ARG A CA 1
ATOM 2384 C C . ARG A 1 290 ? -10.228 -9.453 -6.063 1.00 93.31 290 ARG A C 1
ATOM 2386 O O . ARG A 1 290 ? -10.629 -10.120 -5.126 1.00 93.31 290 ARG A O 1
ATOM 2393 N N . HIS A 1 291 ? -9.163 -9.788 -6.790 1.00 95.50 291 HIS A N 1
ATOM 2394 C CA . HIS A 1 291 ? -8.360 -10.981 -6.529 1.00 95.50 291 HIS A CA 1
ATOM 2395 C C . HIS A 1 291 ? -7.110 -10.580 -5.741 1.00 95.50 291 HIS A C 1
ATOM 2397 O O . HIS A 1 291 ? -6.287 -9.800 -6.226 1.00 95.50 291 HIS A O 1
ATOM 2403 N N . ILE A 1 292 ? -6.993 -11.092 -4.518 1.00 96.75 292 ILE A N 1
ATOM 2404 C CA . ILE A 1 292 ? -5.888 -10.823 -3.600 1.00 96.75 292 ILE A CA 1
ATOM 2405 C C . ILE A 1 292 ? -5.130 -12.126 -3.375 1.00 96.75 292 ILE A C 1
ATOM 2407 O O . ILE A 1 292 ? -5.698 -13.100 -2.881 1.00 96.75 292 ILE A O 1
ATOM 2411 N N . PHE A 1 293 ? -3.846 -12.139 -3.717 1.00 96.25 293 PHE A N 1
ATOM 2412 C CA . PHE A 1 293 ? -2.963 -13.288 -3.549 1.00 96.25 293 PHE A CA 1
ATOM 2413 C C . PHE A 1 293 ? -1.962 -13.015 -2.442 1.00 96.25 293 PHE A C 1
ATOM 2415 O O . PHE A 1 293 ? -1.055 -12.201 -2.609 1.00 96.25 293 PHE A O 1
ATOM 2422 N N . ARG A 1 294 ? -2.111 -13.720 -1.319 1.00 96.25 294 ARG A N 1
ATOM 2423 C CA . ARG A 1 294 ? -1.087 -13.793 -0.281 1.00 96.25 294 ARG A CA 1
ATOM 2424 C C . ARG A 1 294 ? -0.117 -14.902 -0.646 1.00 96.25 294 ARG A C 1
ATOM 2426 O O . ARG A 1 294 ? -0.449 -16.083 -0.587 1.00 96.25 294 ARG A O 1
ATOM 2433 N N . VAL A 1 295 ? 1.073 -14.515 -1.085 1.00 94.56 295 VAL A N 1
ATOM 2434 C CA . VAL A 1 295 ? 2.018 -15.450 -1.697 1.00 94.56 295 VAL A CA 1
ATOM 2435 C C . VAL A 1 295 ? 3.109 -15.870 -0.727 1.00 94.56 295 VAL A C 1
ATOM 2437 O O . VAL A 1 295 ? 3.451 -15.139 0.200 1.00 94.56 295 VAL A O 1
ATOM 2440 N N . LYS A 1 296 ? 3.671 -17.057 -0.954 1.00 94.19 296 LYS A N 1
ATOM 2441 C CA . LYS A 1 296 ? 4.883 -17.543 -0.297 1.00 94.19 296 LYS A CA 1
ATOM 2442 C C . LYS A 1 296 ? 5.693 -18.388 -1.275 1.00 94.19 296 LYS A C 1
ATOM 2444 O O . LYS A 1 296 ? 5.315 -19.513 -1.598 1.00 94.19 296 LYS A O 1
ATOM 2449 N N . TYR A 1 297 ? 6.826 -17.854 -1.713 1.00 91.94 297 TYR A N 1
ATOM 2450 C CA . TYR A 1 297 ? 7.820 -18.608 -2.461 1.00 91.94 297 TYR A CA 1
ATOM 2451 C C . TYR A 1 297 ? 8.501 -19.623 -1.542 1.00 91.94 297 TYR A C 1
ATOM 2453 O O . TYR A 1 297 ? 8.990 -19.273 -0.465 1.00 91.94 297 TYR A O 1
ATOM 2461 N N . ASN A 1 298 ? 8.539 -20.880 -1.970 1.00 91.50 298 ASN A N 1
ATOM 2462 C CA . ASN A 1 298 ? 9.296 -21.929 -1.305 1.00 91.50 298 ASN A CA 1
ATOM 2463 C C . ASN A 1 298 ? 9.950 -22.822 -2.362 1.00 91.50 298 ASN A C 1
ATOM 2465 O O . ASN A 1 298 ? 9.254 -23.504 -3.120 1.00 91.50 298 ASN A O 1
ATOM 2469 N N . LYS A 1 299 ? 11.286 -22.801 -2.415 1.00 89.12 299 LYS A N 1
ATOM 2470 C CA . LYS A 1 299 ? 12.073 -23.564 -3.390 1.00 89.12 299 LYS A CA 1
ATOM 2471 C C . LYS A 1 299 ? 11.705 -25.051 -3.295 1.00 89.12 299 LYS A C 1
ATOM 2473 O O . LYS A 1 299 ? 11.583 -25.590 -2.201 1.00 89.12 299 LYS A O 1
ATOM 2478 N N . ASN A 1 300 ? 11.504 -25.695 -4.443 1.00 89.38 300 ASN A N 1
ATOM 2479 C CA . ASN A 1 300 ? 11.153 -27.119 -4.570 1.00 89.38 300 ASN A CA 1
ATOM 2480 C C . ASN A 1 300 ? 9.816 -27.549 -3.924 1.00 89.38 300 ASN A C 1
ATOM 2482 O O . ASN A 1 300 ? 9.563 -28.741 -3.777 1.00 89.38 300 ASN A O 1
ATOM 2486 N N . SER A 1 301 ? 8.940 -26.614 -3.541 1.00 91.38 301 SER A N 1
ATOM 2487 C CA . SER A 1 301 ? 7.602 -26.960 -3.043 1.00 91.38 301 SER A CA 1
ATOM 2488 C C . SER A 1 301 ? 6.618 -27.290 -4.172 1.00 91.38 301 SER A C 1
ATOM 2490 O O . SER A 1 301 ? 6.708 -26.742 -5.269 1.00 91.38 301 SER A O 1
ATOM 2492 N N . SER A 1 302 ? 5.637 -28.152 -3.896 1.00 92.62 302 SER A N 1
ATOM 2493 C CA . SER A 1 302 ? 4.464 -28.324 -4.763 1.00 92.62 302 SER A CA 1
ATOM 2494 C C . SER A 1 302 ? 3.635 -27.038 -4.796 1.00 92.62 302 SER A C 1
ATOM 2496 O O . SER A 1 302 ? 3.418 -26.446 -3.732 1.00 92.62 302 SER A O 1
ATOM 2498 N N . PHE A 1 303 ? 3.084 -26.665 -5.953 1.00 94.38 303 PHE A N 1
ATOM 2499 C CA . PHE A 1 303 ? 2.103 -25.585 -6.024 1.00 94.38 303 PHE A CA 1
ATOM 2500 C C . PHE A 1 303 ? 0.870 -25.907 -5.174 1.00 94.38 303 PHE A C 1
ATOM 2502 O O . PHE A 1 303 ? 0.301 -26.996 -5.262 1.00 94.38 303 PHE A O 1
ATOM 2509 N N . ARG A 1 304 ? 0.461 -24.961 -4.326 1.00 95.06 304 ARG A N 1
ATOM 2510 C CA . ARG A 1 304 ? -0.749 -25.080 -3.506 1.00 95.06 304 ARG A CA 1
ATOM 2511 C C . ARG A 1 304 ? -1.514 -23.778 -3.523 1.00 95.06 304 ARG A C 1
ATOM 2513 O O . ARG A 1 304 ? -0.925 -22.704 -3.393 1.00 95.06 304 ARG A O 1
ATOM 2520 N N . ILE A 1 305 ? -2.830 -23.911 -3.596 1.00 93.88 305 ILE A N 1
ATOM 2521 C CA . ILE A 1 305 ? -3.754 -22.801 -3.466 1.00 93.88 305 ILE A CA 1
ATOM 2522 C C . ILE A 1 305 ? -4.903 -23.156 -2.532 1.00 93.88 305 ILE A C 1
ATOM 2524 O O . ILE A 1 305 ? -5.465 -24.249 -2.595 1.00 93.88 305 ILE A O 1
ATOM 2528 N N . SER A 1 306 ? -5.272 -22.209 -1.682 1.00 94.56 306 SER A N 1
ATOM 2529 C CA . SER A 1 306 ? -6.460 -22.289 -0.840 1.00 94.56 306 SER A CA 1
ATOM 2530 C C . SER A 1 306 ? -7.101 -20.912 -0.702 1.00 94.56 306 SER A C 1
ATOM 2532 O O . SER A 1 306 ? -6.452 -19.886 -0.901 1.00 94.56 306 SER A O 1
ATOM 2534 N N . LYS A 1 307 ? -8.393 -20.865 -0.355 1.00 94.12 307 LYS A N 1
ATOM 2535 C CA . LYS A 1 307 ? -9.009 -19.606 0.085 1.00 94.12 307 LYS A CA 1
ATOM 2536 C C . LYS A 1 307 ? -8.360 -19.178 1.401 1.00 94.12 307 LYS A C 1
ATOM 2538 O O . LYS A 1 307 ? -8.328 -19.966 2.346 1.00 94.12 307 LYS A O 1
ATOM 2543 N N . SER A 1 308 ? -7.889 -17.937 1.474 1.00 93.50 308 SER A N 1
ATOM 2544 C CA . SER A 1 308 ? -7.307 -17.398 2.701 1.00 93.50 308 SER A CA 1
ATOM 2545 C C . SER A 1 308 ? -8.381 -17.187 3.763 1.00 93.50 308 SER A C 1
ATOM 2547 O O . SER A 1 308 ? -9.524 -16.811 3.474 1.00 93.50 308 SER A O 1
ATOM 2549 N N . LYS A 1 309 ? -7.983 -17.302 5.029 1.00 91.88 309 LYS A N 1
ATOM 2550 C CA . LYS A 1 309 ? -8.773 -16.740 6.126 1.00 91.88 309 LYS A CA 1
ATOM 2551 C C . LYS A 1 309 ? -8.676 -15.216 6.056 1.00 91.88 309 LYS A C 1
ATOM 2553 O O . LYS A 1 309 ? -7.605 -14.656 6.286 1.00 91.88 309 LYS A O 1
ATOM 2558 N N . LYS A 1 310 ? -9.795 -14.538 5.761 1.00 90.94 310 LYS A N 1
ATOM 2559 C CA . LYS A 1 310 ? -9.838 -13.068 5.617 1.00 90.94 310 LYS A CA 1
ATOM 2560 C C . LYS A 1 310 ? -9.232 -12.346 6.824 1.00 90.94 310 LYS A C 1
ATOM 2562 O O . LYS A 1 310 ? -8.500 -11.385 6.631 1.00 90.94 310 LYS A O 1
ATOM 2567 N N . TYR A 1 311 ? -9.480 -12.831 8.043 1.00 90.69 311 TYR A N 1
ATOM 2568 C CA . TYR A 1 311 ? -8.870 -12.309 9.270 1.00 90.69 311 TYR A CA 1
ATOM 2569 C C . TYR A 1 311 ? -7.342 -12.172 9.180 1.00 90.69 311 TYR A C 1
ATOM 2571 O O . TYR A 1 311 ? -6.824 -11.087 9.423 1.00 90.69 311 TYR A O 1
ATOM 2579 N N . GLU A 1 312 ? -6.632 -13.234 8.791 1.00 91.44 312 GLU A N 1
ATOM 2580 C CA . GLU A 1 312 ? -5.163 -13.242 8.784 1.00 91.44 312 GLU A CA 1
ATOM 2581 C C . GLU A 1 312 ? -4.609 -12.269 7.740 1.00 91.44 312 GLU A C 1
ATOM 2583 O O . GLU A 1 312 ? -3.677 -11.516 8.008 1.00 91.44 312 GLU A O 1
ATOM 2588 N N . VAL A 1 313 ? -5.225 -12.242 6.555 1.00 93.12 313 VAL A N 1
ATOM 2589 C CA . VAL A 1 313 ? -4.829 -11.324 5.482 1.00 93.12 313 VAL A CA 1
ATOM 2590 C C . VAL A 1 313 ? -5.067 -9.868 5.881 1.00 93.12 313 VAL A C 1
ATOM 2592 O O . VAL A 1 313 ? -4.239 -8.999 5.618 1.00 93.12 313 VAL A O 1
ATOM 2595 N N . LEU A 1 314 ? -6.197 -9.579 6.525 1.00 93.31 314 LEU A N 1
ATOM 2596 C CA . LEU A 1 314 ? -6.515 -8.220 6.947 1.00 93.31 314 LEU A CA 1
ATOM 2597 C C . LEU A 1 314 ? -5.617 -7.740 8.082 1.00 93.31 314 LEU A C 1
ATOM 2599 O O . LEU A 1 314 ? -5.322 -6.551 8.123 1.00 93.31 314 LEU A O 1
ATOM 2603 N N . GLN A 1 315 ? -5.168 -8.621 8.978 1.00 90.81 315 GLN A N 1
ATOM 2604 C CA . GLN A 1 315 ? -4.169 -8.252 9.983 1.00 90.81 315 GLN A CA 1
ATOM 2605 C C . GLN A 1 315 ? -2.873 -7.780 9.331 1.00 90.81 315 GLN A C 1
ATOM 2607 O O . GLN A 1 315 ? -2.380 -6.709 9.673 1.00 90.81 315 GLN A O 1
ATOM 2612 N N . GLU A 1 316 ? -2.368 -8.542 8.361 1.00 91.25 316 GLU A N 1
ATOM 2613 C CA . GLU A 1 316 ? -1.173 -8.180 7.598 1.00 91.25 316 GLU A CA 1
ATOM 2614 C C . GLU A 1 316 ? -1.366 -6.835 6.882 1.00 91.25 316 GLU A C 1
ATOM 2616 O O . GLU A 1 316 ? -0.589 -5.902 7.077 1.00 91.25 316 GLU A O 1
ATOM 2621 N N . LEU A 1 317 ? -2.473 -6.682 6.146 1.00 92.19 317 LEU A N 1
ATOM 2622 C CA . LEU A 1 317 ? -2.781 -5.440 5.437 1.00 92.19 317 LEU A CA 1
ATOM 2623 C C . LEU A 1 317 ? -2.905 -4.238 6.379 1.00 92.19 317 LEU A C 1
ATOM 2625 O O . LEU A 1 317 ? -2.347 -3.189 6.082 1.00 92.19 317 LEU A O 1
ATOM 2629 N N . ILE A 1 318 ? -3.632 -4.349 7.493 1.00 91.69 318 ILE A N 1
ATOM 2630 C CA . ILE A 1 318 ? -3.848 -3.226 8.420 1.00 91.69 318 ILE A CA 1
ATOM 2631 C C . ILE A 1 318 ? -2.538 -2.796 9.089 1.00 91.69 318 ILE A C 1
ATOM 2633 O O . ILE A 1 318 ? -2.359 -1.599 9.322 1.00 91.69 318 ILE A O 1
ATOM 2637 N N . ASN A 1 319 ? -1.647 -3.742 9.392 1.00 89.06 319 ASN A N 1
ATOM 2638 C CA . ASN A 1 319 ? -0.379 -3.463 10.064 1.00 89.06 319 ASN A CA 1
ATOM 2639 C C . ASN A 1 319 ? 0.651 -2.827 9.123 1.00 89.06 319 ASN A C 1
ATOM 2641 O O . ASN A 1 319 ? 1.357 -1.907 9.530 1.00 89.06 319 ASN A O 1
ATOM 2645 N N . ASP A 1 320 ? 0.691 -3.270 7.865 1.00 88.94 320 ASP A N 1
ATOM 2646 C CA . ASP A 1 320 ? 1.724 -2.853 6.911 1.00 88.94 320 ASP A CA 1
ATOM 2647 C C . ASP A 1 320 ? 1.288 -1.702 5.991 1.00 88.94 320 ASP A C 1
ATOM 2649 O O . ASP A 1 320 ? 2.092 -1.199 5.205 1.00 88.94 320 ASP A O 1
ATOM 2653 N N . SER A 1 321 ? 0.025 -1.266 6.071 1.00 93.19 321 SER A N 1
ATOM 2654 C CA . SER A 1 321 ? -0.561 -0.278 5.155 1.00 93.19 321 SER A CA 1
ATOM 2655 C C . SER A 1 321 ? -1.020 1.001 5.848 1.00 93.19 321 SER A C 1
ATOM 2657 O O . SER A 1 321 ? -1.401 1.022 7.019 1.00 93.19 321 SER A O 1
ATOM 2659 N N . PHE A 1 322 ? -1.104 2.086 5.077 1.00 94.50 322 PHE A N 1
ATOM 2660 C CA . PHE A 1 322 ? -1.703 3.331 5.548 1.00 94.50 322 PHE A CA 1
ATOM 2661 C C . PHE A 1 322 ? -3.192 3.388 5.185 1.00 94.50 322 PHE A C 1
ATOM 2663 O O . PHE A 1 322 ? -3.562 3.552 4.023 1.00 94.50 322 PHE A O 1
ATOM 2670 N N . LEU A 1 323 ? -4.066 3.267 6.187 1.00 95.06 323 LEU A N 1
ATOM 2671 C CA . LEU A 1 323 ? -5.519 3.402 6.027 1.00 95.06 323 LEU A CA 1
ATOM 2672 C C . LEU A 1 323 ? -5.970 4.822 6.362 1.00 95.06 323 LEU A C 1
ATOM 2674 O O . LEU A 1 323 ? -5.677 5.324 7.449 1.00 95.06 323 LEU A O 1
ATOM 2678 N N . VAL A 1 324 ? -6.751 5.436 5.473 1.00 95.25 324 VAL A N 1
ATOM 2679 C CA . VAL A 1 324 ? -7.301 6.778 5.691 1.00 95.25 324 VAL A CA 1
ATOM 2680 C C . VAL A 1 324 ? -8.482 6.692 6.660 1.00 95.25 324 VAL A C 1
ATOM 2682 O O . VAL A 1 324 ? -9.485 6.028 6.399 1.00 95.25 324 VAL A O 1
ATOM 2685 N N . ARG A 1 325 ? -8.374 7.377 7.803 1.00 93.19 325 ARG A N 1
ATOM 2686 C CA . ARG A 1 325 ? -9.256 7.182 8.967 1.00 93.19 325 ARG A CA 1
ATOM 2687 C C . ARG A 1 325 ? -10.453 8.132 9.020 1.00 93.19 325 ARG A C 1
ATOM 2689 O O . ARG A 1 325 ? -10.748 8.688 10.070 1.00 93.19 325 ARG A O 1
ATOM 2696 N N . ASN A 1 326 ? -11.164 8.305 7.907 1.00 93.50 326 ASN A N 1
ATOM 2697 C CA . ASN A 1 326 ? -12.457 9.001 7.893 1.00 93.50 326 ASN A CA 1
ATOM 2698 C C . ASN A 1 326 ? -13.605 8.042 7.529 1.00 93.50 326 ASN A C 1
ATOM 2700 O O . ASN A 1 326 ? -13.381 6.970 6.969 1.00 93.50 326 ASN A O 1
ATOM 2704 N N . ASN A 1 327 ? -14.848 8.432 7.833 1.00 93.62 327 ASN A N 1
ATOM 2705 C CA . ASN A 1 327 ? -16.022 7.572 7.646 1.00 93.62 327 ASN A CA 1
ATOM 2706 C C . ASN A 1 327 ? -16.200 7.062 6.204 1.00 93.62 327 ASN A C 1
ATOM 2708 O O . ASN A 1 327 ? -16.595 5.914 6.022 1.00 93.62 327 ASN A O 1
ATOM 2712 N N . GLU A 1 328 ? -15.963 7.905 5.196 1.00 95.38 328 GLU A N 1
ATOM 2713 C CA . GLU A 1 328 ? -16.134 7.559 3.777 1.00 95.38 328 GLU A CA 1
ATOM 2714 C C . GLU A 1 328 ? -15.072 6.536 3.349 1.00 95.38 328 GLU A C 1
ATOM 2716 O O . GLU A 1 328 ? -15.400 5.453 2.862 1.00 95.38 328 GLU A O 1
ATOM 2721 N N . SER A 1 329 ? -13.806 6.840 3.641 1.00 96.88 329 SER A N 1
ATOM 2722 C CA . SER A 1 329 ? -12.645 5.997 3.352 1.00 96.88 329 SER A CA 1
ATOM 2723 C C . SER A 1 329 ? -12.743 4.612 3.985 1.00 96.88 329 SER A C 1
ATOM 2725 O O . SER A 1 329 ? -12.509 3.611 3.304 1.00 96.88 329 SER A O 1
ATOM 2727 N N . VAL A 1 330 ? -13.137 4.547 5.261 1.00 96.00 330 VAL A N 1
ATOM 2728 C CA . VAL A 1 330 ? -13.275 3.292 6.010 1.00 96.00 330 VAL A CA 1
ATOM 2729 C C . VAL A 1 330 ? -14.415 2.435 5.466 1.00 96.00 330 VAL A C 1
ATOM 2731 O O . VAL A 1 330 ? -14.232 1.232 5.298 1.00 96.00 330 VAL A O 1
ATOM 2734 N N . LYS A 1 331 ? -15.579 3.027 5.161 1.00 95.50 331 LYS A N 1
ATOM 2735 C CA . LYS A 1 331 ? -16.698 2.281 4.558 1.00 95.50 331 LYS A CA 1
ATOM 2736 C C . LYS A 1 331 ? -16.302 1.686 3.213 1.00 95.50 331 LYS A C 1
ATOM 2738 O O . LYS A 1 331 ? -16.552 0.511 2.982 1.00 95.50 331 LYS A O 1
ATOM 2743 N N . SER A 1 332 ? -15.645 2.472 2.363 1.00 96.31 332 SER A N 1
ATOM 2744 C CA . SER A 1 332 ? -15.155 1.982 1.073 1.00 96.31 332 SER A CA 1
ATOM 2745 C C . SER A 1 332 ? -14.123 0.857 1.236 1.00 96.31 332 SER A C 1
ATOM 2747 O O . SER A 1 332 ? -14.220 -0.157 0.550 1.00 96.31 332 SER A O 1
ATOM 2749 N N . PHE A 1 333 ? -13.193 0.968 2.195 1.00 96.62 333 PHE A N 1
ATOM 2750 C CA . PHE A 1 333 ? -12.242 -0.111 2.487 1.00 96.62 333 PHE A CA 1
ATOM 2751 C C . PHE A 1 333 ? -12.957 -1.403 2.912 1.00 96.62 333 PHE A C 1
ATOM 2753 O O . PHE A 1 333 ? -12.666 -2.468 2.375 1.00 96.62 333 PHE A O 1
ATOM 2760 N N . ILE A 1 334 ? -13.933 -1.310 3.821 1.00 94.81 334 ILE A N 1
ATOM 2761 C CA . ILE A 1 334 ? -14.757 -2.449 4.253 1.00 94.81 334 ILE A CA 1
ATOM 2762 C C . ILE A 1 334 ? -15.490 -3.083 3.061 1.00 94.81 334 ILE A C 1
ATOM 2764 O O . ILE A 1 334 ? -15.471 -4.303 2.905 1.00 94.81 334 ILE A O 1
ATOM 2768 N N . GLU A 1 335 ? -16.106 -2.277 2.197 1.00 94.81 335 GLU A N 1
ATOM 2769 C CA . GLU A 1 335 ? -16.814 -2.775 1.013 1.00 94.81 335 GLU A CA 1
ATOM 2770 C C . GLU A 1 335 ? -15.879 -3.458 0.007 1.00 94.81 335 GLU A C 1
ATOM 2772 O O . GLU A 1 335 ? -16.231 -4.500 -0.553 1.00 94.81 335 GLU A O 1
ATOM 2777 N N . TRP A 1 336 ? -14.663 -2.939 -0.177 1.00 96.12 336 TRP A N 1
ATOM 2778 C CA . TRP A 1 336 ? -13.633 -3.608 -0.971 1.00 96.12 336 TRP A CA 1
ATOM 2779 C C . TRP A 1 336 ? -13.257 -4.975 -0.373 1.00 96.12 336 TRP A C 1
ATOM 2781 O O . TRP A 1 336 ? -13.270 -5.981 -1.082 1.00 96.12 336 TRP A O 1
ATOM 2791 N N . VAL A 1 337 ? -13.030 -5.051 0.944 1.00 94.25 337 VAL A N 1
ATOM 2792 C CA . VAL A 1 337 ? -12.729 -6.309 1.657 1.00 94.25 337 VAL A CA 1
ATOM 2793 C C . VAL A 1 337 ? -13.857 -7.341 1.526 1.00 94.25 337 VAL A C 1
ATOM 2795 O O . VAL A 1 337 ? -13.603 -8.543 1.377 1.00 94.25 337 VAL A O 1
ATOM 2798 N N . LYS A 1 338 ? -15.121 -6.906 1.573 1.00 91.56 338 LYS A N 1
ATOM 2799 C CA . LYS A 1 338 ? -16.278 -7.800 1.408 1.00 91.56 338 LYS A CA 1
ATOM 2800 C C . LYS A 1 338 ? -16.284 -8.456 0.034 1.00 91.56 338 LYS A C 1
ATOM 2802 O O .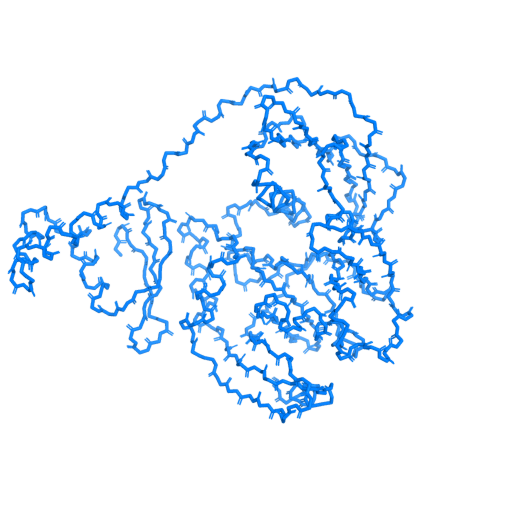 LYS A 1 338 ? -16.417 -9.677 -0.043 1.00 91.56 338 LYS A O 1
ATOM 2807 N N . LYS A 1 339 ? -16.098 -7.650 -1.014 1.00 92.62 339 LYS A N 1
ATOM 2808 C CA . LYS A 1 339 ? -16.116 -8.082 -2.420 1.00 92.62 339 LYS A CA 1
ATOM 2809 C C . LYS A 1 339 ? -14.847 -8.830 -2.841 1.00 92.62 339 LYS A C 1
ATOM 2811 O O . LYS A 1 339 ? -14.871 -9.518 -3.855 1.00 92.62 339 LYS A O 1
ATOM 2816 N N . GLY A 1 340 ? -13.759 -8.690 -2.083 1.00 93.81 340 GLY A N 1
ATOM 2817 C CA . GLY A 1 340 ? -12.486 -9.346 -2.357 1.00 93.81 340 GLY A CA 1
ATOM 2818 C C . GLY A 1 340 ? -12.524 -10.869 -2.186 1.00 93.81 340 GLY A C 1
ATOM 2819 O O . GLY A 1 340 ? -13.090 -11.406 -1.224 1.00 93.81 340 GLY A O 1
ATOM 2820 N N . GLU A 1 341 ? -11.853 -11.543 -3.111 1.00 94.38 341 GLU A N 1
ATOM 2821 C CA . GLU A 1 341 ? -11.516 -12.960 -3.123 1.00 94.38 341 GLU A CA 1
ATOM 2822 C C . GLU A 1 341 ? -10.042 -13.108 -2.735 1.00 94.38 341 GLU A C 1
ATOM 2824 O O . GLU A 1 341 ? -9.153 -12.575 -3.399 1.00 94.38 341 GLU A O 1
ATOM 2829 N N . PHE A 1 342 ? -9.786 -13.815 -1.638 1.00 95.31 342 PHE A N 1
ATOM 2830 C CA . PHE A 1 342 ? -8.464 -13.915 -1.030 1.00 95.31 342 PHE A CA 1
ATOM 2831 C C . PHE A 1 342 ? -7.951 -15.345 -1.155 1.00 95.31 342 PHE A C 1
ATOM 2833 O O . PHE A 1 342 ? -8.653 -16.282 -0.760 1.00 95.31 342 PHE A O 1
ATOM 2840 N N . TYR A 1 343 ? -6.743 -15.500 -1.689 1.00 95.31 343 TYR A N 1
ATOM 2841 C CA . TYR A 1 343 ? -6.098 -16.792 -1.888 1.00 95.31 343 TYR A CA 1
ATOM 2842 C C . TYR A 1 343 ? -4.701 -16.812 -1.285 1.00 95.31 343 TYR A C 1
ATOM 2844 O O . TYR A 1 343 ? -3.920 -15.881 -1.484 1.00 95.31 343 TYR A O 1
ATOM 2852 N N . ASP A 1 344 ? -4.381 -17.905 -0.599 1.00 95.81 344 ASP A N 1
ATOM 2853 C CA . ASP A 1 344 ? -3.023 -18.218 -0.181 1.00 95.81 344 ASP A CA 1
ATOM 2854 C C . ASP A 1 344 ? -2.376 -19.053 -1.284 1.00 95.81 344 ASP A C 1
ATOM 2856 O O . ASP A 1 344 ? -2.933 -20.074 -1.693 1.00 95.81 344 ASP A O 1
ATOM 2860 N N . ILE A 1 345 ? -1.218 -18.613 -1.779 1.00 95.06 345 ILE A N 1
ATOM 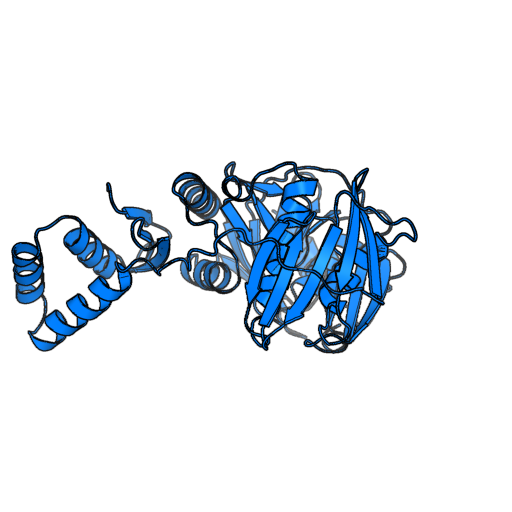2861 C CA . ILE A 1 345 ? -0.498 -19.275 -2.873 1.00 95.06 345 ILE A CA 1
ATOM 2862 C C . ILE A 1 345 ? 0.908 -19.640 -2.406 1.00 95.06 345 ILE A C 1
ATOM 2864 O O . ILE A 1 345 ? 1.734 -18.766 -2.132 1.00 95.06 345 ILE A O 1
ATOM 2868 N N . ILE A 1 346 ? 1.199 -20.939 -2.370 1.00 95.12 346 ILE A N 1
ATOM 2869 C CA . ILE A 1 346 ? 2.557 -21.460 -2.196 1.00 95.12 346 ILE A CA 1
ATOM 2870 C C . ILE A 1 346 ? 3.050 -21.909 -3.562 1.00 95.12 346 ILE A C 1
ATOM 2872 O O . ILE A 1 346 ? 2.371 -22.676 -4.246 1.00 95.12 346 ILE A O 1
ATOM 2876 N N . TYR A 1 347 ? 4.220 -21.422 -3.959 1.00 92.38 347 TYR A N 1
ATOM 2877 C CA . TYR A 1 347 ? 4.763 -21.684 -5.285 1.00 92.38 347 TYR A CA 1
ATOM 2878 C C . TYR A 1 347 ? 6.283 -21.837 -5.264 1.00 92.38 347 TYR A C 1
ATOM 2880 O O . TYR A 1 347 ? 6.980 -21.287 -4.407 1.00 92.38 347 TYR A O 1
ATOM 2888 N N . SER A 1 348 ? 6.783 -22.582 -6.244 1.00 90.31 348 SER A N 1
ATOM 2889 C CA . SER A 1 348 ? 8.210 -22.810 -6.483 1.00 90.31 348 SER A CA 1
ATOM 2890 C C . SER A 1 348 ? 8.616 -22.566 -7.936 1.00 90.31 348 SER A C 1
ATOM 2892 O O . SER A 1 348 ? 9.777 -22.257 -8.189 1.00 90.31 348 SER A O 1
ATOM 2894 N N . ASN A 1 349 ? 7.674 -22.660 -8.881 1.00 86.31 349 ASN A N 1
ATOM 2895 C CA . ASN A 1 349 ? 7.913 -22.446 -10.303 1.00 86.31 349 ASN A CA 1
ATOM 2896 C C . ASN A 1 349 ? 6.860 -21.512 -10.920 1.00 86.31 349 ASN A C 1
ATOM 2898 O O . ASN A 1 349 ? 5.778 -21.288 -10.376 1.00 86.31 349 ASN A O 1
ATOM 2902 N N . GLU A 1 350 ? 7.227 -20.950 -12.067 1.00 83.38 350 GLU A N 1
ATOM 2903 C CA . GLU A 1 350 ? 6.468 -19.932 -12.790 1.00 83.38 350 GLU A CA 1
ATOM 2904 C C . GLU A 1 350 ? 5.196 -20.474 -13.431 1.00 83.38 350 GLU A C 1
ATOM 2906 O O . GLU A 1 350 ? 4.142 -19.833 -13.390 1.00 83.38 350 GLU A O 1
ATOM 2911 N N . LYS A 1 351 ? 5.325 -21.646 -14.055 1.00 88.12 351 LYS A N 1
ATOM 2912 C CA . LYS A 1 351 ? 4.302 -22.239 -14.906 1.00 88.12 351 LYS A CA 1
ATOM 2913 C C . LYS A 1 351 ? 3.021 -22.481 -14.121 1.00 88.12 351 LYS A C 1
ATOM 2915 O O . LYS A 1 351 ? 1.956 -22.076 -14.580 1.00 88.12 351 LYS A O 1
ATOM 2920 N N . ASP A 1 352 ? 3.136 -23.026 -12.914 1.00 90.00 352 ASP A N 1
ATOM 2921 C CA . ASP A 1 352 ? 1.977 -23.325 -12.074 1.00 90.00 352 ASP A CA 1
ATOM 2922 C C . ASP A 1 352 ? 1.175 -22.064 -11.727 1.00 90.00 352 ASP A C 1
ATOM 2924 O O . ASP A 1 352 ? -0.058 -22.064 -11.777 1.00 90.00 352 ASP A O 1
ATOM 2928 N N . VAL A 1 353 ? 1.864 -20.954 -11.434 1.00 87.31 353 VAL A N 1
ATOM 2929 C CA . VAL A 1 353 ? 1.197 -19.688 -11.105 1.00 87.31 353 VAL A CA 1
ATOM 2930 C C . VAL A 1 353 ? 0.534 -19.078 -12.340 1.00 87.31 353 VAL A C 1
ATOM 2932 O O . VAL A 1 353 ? -0.603 -18.611 -12.259 1.00 87.31 353 VAL A O 1
ATOM 2935 N N . LEU A 1 354 ? 1.207 -19.103 -13.495 1.00 89.06 354 LEU A N 1
ATOM 2936 C CA . LEU A 1 354 ? 0.636 -18.613 -14.752 1.00 89.06 354 LEU A CA 1
ATOM 2937 C C . LEU A 1 354 ? -0.590 -19.424 -15.176 1.00 89.06 354 LEU A C 1
ATOM 2939 O O . LEU A 1 354 ? -1.592 -18.844 -15.593 1.00 89.06 354 LEU A O 1
ATOM 2943 N N . ASP A 1 355 ? -0.526 -20.748 -15.063 1.00 90.31 355 ASP A N 1
ATOM 2944 C CA . ASP A 1 355 ? -1.628 -21.631 -15.431 1.00 90.31 355 ASP A CA 1
ATOM 2945 C C . ASP A 1 355 ? -2.812 -21.488 -14.473 1.00 90.31 355 ASP A C 1
ATOM 2947 O O . ASP A 1 355 ? -3.960 -21.554 -14.914 1.00 90.31 355 ASP A O 1
ATOM 2951 N N . PHE A 1 356 ? -2.568 -21.204 -13.191 1.00 87.75 356 PHE A N 1
ATOM 2952 C CA . PHE A 1 356 ? -3.631 -20.814 -12.269 1.00 87.75 356 PHE A CA 1
ATOM 2953 C C . PHE A 1 356 ? -4.277 -19.478 -12.665 1.00 87.75 356 PHE A C 1
ATOM 2955 O O . PHE A 1 356 ? -5.498 -19.410 -12.786 1.00 87.75 356 PHE A O 1
ATOM 2962 N N . ILE A 1 357 ? -3.484 -18.432 -12.921 1.00 87.31 357 ILE A N 1
ATOM 2963 C CA . ILE A 1 357 ? -4.020 -17.101 -13.250 1.00 87.31 357 ILE A CA 1
ATOM 2964 C C . ILE A 1 357 ? -4.839 -17.112 -14.549 1.00 87.31 357 ILE A C 1
ATOM 2966 O O . ILE A 1 357 ? -5.787 -16.346 -14.675 1.00 87.31 357 ILE A O 1
ATOM 2970 N N . LYS A 1 358 ? -4.523 -17.992 -15.507 1.00 84.81 358 LYS A N 1
ATOM 2971 C CA . LYS A 1 358 ? -5.337 -18.170 -16.723 1.00 84.81 358 LYS A CA 1
ATOM 2972 C C . LYS A 1 358 ? -6.731 -18.754 -16.449 1.00 84.81 358 LYS A C 1
ATOM 2974 O O . LYS A 1 358 ? -7.626 -18.538 -17.259 1.00 84.81 358 LYS A O 1
ATOM 2979 N N . LYS A 1 359 ? -6.908 -19.525 -15.367 1.00 84.00 359 LYS A N 1
ATOM 2980 C CA . LYS A 1 359 ? -8.170 -20.221 -15.038 1.00 84.00 359 LYS A CA 1
ATOM 2981 C C . LYS A 1 359 ? -9.183 -19.336 -14.311 1.00 84.00 359 LYS A C 1
ATOM 2983 O O . LYS A 1 359 ? -10.373 -19.639 -14.336 1.00 84.00 359 LYS A O 1
ATOM 2988 N N . ILE A 1 360 ? -8.712 -18.288 -13.644 1.00 77.38 360 ILE A N 1
ATOM 2989 C CA . ILE A 1 360 ? -9.522 -17.312 -12.897 1.00 77.38 360 ILE A CA 1
ATOM 2990 C C . ILE A 1 360 ? -9.765 -16.071 -13.728 1.00 77.38 360 ILE A C 1
ATOM 2992 O O . ILE A 1 360 ? -10.824 -15.428 -13.548 1.00 77.38 360 ILE A O 1
#